Protein AF-R6LZG1-F1 (afdb_monomer)

Secondary structure (DSSP, 8-state):
---HHHHHHHHHHHHHHHHTT--SEEEEEE--TT---SEEEEEEGGGTEEEEEEEGGGGTTS-HHHHHHHHHHHHHHHHHTTHHHHGGGSSS---HHHHHHHHHHHHHHHHTT--GGG-S--HHHHHHHHHHHHHTGGG-HHHHHHHHHHHHHHHTSGGGGGGHHHHHHHHHHHHHHHHH--EEE-TTS-EEEHHHHHHHHHHHHHHH-TTHHHHSGGGGGTB-TTSPBPPHHHHHHT--TTTHHHHHHHHHHHHHH-S--HHHHHHHHH-HHHHHHHHHHHHHHHHHHHHHHHHGGGGGGT---HHHHHHHHHHHHHHHHHHHHHHHHTT----PPP--

Mean predicted aligned error: 5.67 Å

Sequence (340 aa):
MKDVYKDYCREVFDIETKRENISNASLNVVYNPMLKASGSLTPNVSEGKYKITINLFRFKDMSHEDKLFYIYNTICHEIEHIKPFESTKKQEFYNYNHIMTMMEYITYLSYLKLPPDKINLGIKAKLIIGKKLNSNYKVSLNEINSLLVGYKKAINVDAFKNKKETVEKIINALELLNETLEINYGKQQIALDNFGTYYIGTANYVKKYPRILNEYKVLNNFFNSDGEPKDIYTLYKNRNNENHVLYDRFITNLLIAMTNNDVIVKIMECDQQFREYIEGLIYKYIEKAIKFIKNKDNCKIIISEEEILNDNLRMIMKSIVKINKLTNESKTKIKTPMVF

Foldseek 3Di:
DPPVLVVLLVVLLVVLCVVVVNDQEDEAEEADPVDPDQWDWDDPPVVRHIYIYGHLNVCVPPDPLVSSLVSNLRSQLNVLLSCLQPVLLDQLRQDQLSVLVVLLVLLLCLVVVHAPVVVVDDPVSCVVSVVQCVQFVLLRLSNLVSSLRSLVVSCPPPSNVVCCVVSVLVNVLSVLSNQQRQWGADPVRATDGSLLSSVVSNLSSCLVHVCVCNRRVNCVLAAPSNSHGDDLVSLVVVDDPSNPVRSLSNSLSVLLNDPDCVVVLVVVVVDVVSVVSVLVSLQVLVVSLVVCVVCVVSNCVRVVDPVSSVSSNVVSVSSNVSSVVSCVSSVHDRPHDDDD

pLDDT: mean 88.9, std 12.46, range [36.66, 98.31]

Radius of gyration: 21.29 Å; Cα contacts (8 Å, |Δi|>4): 397; chains: 1; bounding box: 51×38×68 Å

Structure (mmCIF, N/CA/C/O backbone):
data_AF-R6LZG1-F1
#
_entry.id   AF-R6LZG1-F1
#
loop_
_atom_site.group_PDB
_atom_site.id
_atom_site.type_symbol
_atom_site.label_atom_id
_atom_site.label_alt_id
_atom_site.label_comp_id
_atom_site.label_asym_id
_atom_site.label_entity_id
_atom_site.label_seq_id
_atom_site.pdbx_PDB_ins_code
_atom_site.Cartn_x
_atom_site.Cartn_y
_atom_site.Cartn_z
_atom_site.occupancy
_atom_site.B_iso_or_equiv
_atom_site.auth_seq_id
_atom_site.auth_comp_id
_atom_site.auth_asym_id
_atom_site.auth_atom_id
_atom_site.pdbx_PDB_model_num
ATOM 1 N N . MET A 1 1 ? 19.288 -5.775 -37.318 1.00 42.31 1 MET A N 1
ATOM 2 C CA . MET A 1 1 ? 19.716 -5.733 -35.903 1.00 42.31 1 MET A CA 1
ATOM 3 C C . MET A 1 1 ? 18.506 -6.103 -35.058 1.00 42.31 1 MET A C 1
ATOM 5 O O . MET A 1 1 ? 17.496 -5.418 -35.181 1.00 42.31 1 MET A O 1
ATOM 9 N N . LYS A 1 2 ? 18.544 -7.214 -34.306 1.00 51.38 2 LYS A N 1
ATOM 10 C CA . LYS A 1 2 ? 17.520 -7.476 -33.281 1.00 51.38 2 LYS A CA 1
ATOM 11 C C . LYS A 1 2 ? 17.532 -6.295 -32.308 1.00 51.38 2 LYS A C 1
ATOM 13 O O . LYS A 1 2 ? 18.601 -5.793 -31.969 1.00 51.38 2 LYS A O 1
ATOM 18 N N . ASP A 1 3 ? 16.355 -5.803 -31.953 1.00 83.69 3 ASP A N 1
ATOM 19 C CA . ASP A 1 3 ? 16.200 -4.664 -31.053 1.00 83.69 3 ASP A CA 1
ATOM 20 C C . ASP A 1 3 ? 16.565 -5.130 -29.637 1.00 83.69 3 ASP A C 1
ATOM 22 O O . ASP A 1 3 ? 15.733 -5.701 -28.935 1.00 83.69 3 ASP A O 1
ATOM 26 N N . VAL A 1 4 ? 17.839 -4.959 -29.264 1.00 92.31 4 VAL A N 1
ATOM 27 C CA . VAL A 1 4 ? 18.446 -5.456 -28.013 1.00 92.31 4 VAL A CA 1
ATOM 28 C C . VAL A 1 4 ? 17.587 -5.117 -26.792 1.00 92.31 4 VAL A C 1
ATOM 30 O O . VAL A 1 4 ? 17.453 -5.929 -25.883 1.00 92.31 4 VAL A O 1
ATOM 33 N N . TYR A 1 5 ? 16.929 -3.955 -26.790 1.00 95.75 5 TYR A N 1
ATOM 34 C CA . TYR A 1 5 ? 16.067 -3.533 -25.689 1.00 95.75 5 TYR A CA 1
ATOM 35 C C . TYR A 1 5 ? 14.728 -4.272 -25.647 1.00 95.75 5 TYR A C 1
ATOM 37 O O . TYR A 1 5 ? 14.203 -4.501 -24.560 1.00 95.75 5 TYR A O 1
ATOM 45 N N . LYS A 1 6 ? 14.171 -4.681 -26.794 1.00 96.06 6 LYS A N 1
ATOM 46 C CA . LYS A 1 6 ? 12.976 -5.544 -26.822 1.00 96.06 6 LYS A CA 1
ATOM 47 C C . LYS A 1 6 ? 13.284 -6.936 -26.299 1.00 96.06 6 LYS A C 1
ATOM 49 O O . LYS A 1 6 ? 12.468 -7.483 -25.561 1.00 96.06 6 LYS A O 1
ATOM 54 N N . ASP A 1 7 ? 14.430 -7.491 -26.678 1.00 96.06 7 ASP A N 1
ATOM 55 C CA . ASP A 1 7 ? 14.858 -8.805 -26.195 1.00 96.06 7 ASP A CA 1
ATOM 56 C C . ASP A 1 7 ? 15.140 -8.752 -24.686 1.00 96.06 7 ASP A C 1
ATOM 58 O O . ASP A 1 7 ? 14.610 -9.577 -23.948 1.00 96.06 7 ASP A O 1
ATOM 62 N N . TYR A 1 8 ? 15.814 -7.698 -24.212 1.00 97.44 8 TYR A N 1
ATOM 63 C CA . TYR A 1 8 ? 16.008 -7.452 -22.781 1.00 97.44 8 TYR A CA 1
ATOM 64 C C . TYR A 1 8 ? 14.685 -7.314 -22.010 1.00 97.44 8 TYR A C 1
ATOM 66 O O . TYR A 1 8 ? 14.525 -7.905 -20.946 1.00 97.44 8 TYR A O 1
ATOM 74 N N . CYS A 1 9 ? 13.694 -6.587 -22.547 1.00 98.00 9 CYS A N 1
ATOM 75 C CA . CYS A 1 9 ? 12.379 -6.483 -21.902 1.00 98.00 9 CYS A CA 1
ATOM 76 C C . CYS A 1 9 ? 11.713 -7.854 -21.723 1.00 98.00 9 CYS A C 1
ATOM 78 O O . CYS A 1 9 ? 11.105 -8.100 -20.685 1.00 98.00 9 CYS A O 1
ATOM 80 N N . ARG A 1 10 ? 11.799 -8.729 -22.735 1.00 97.69 10 ARG A N 1
ATOM 81 C CA . ARG A 1 10 ? 11.225 -10.083 -22.678 1.00 97.69 10 ARG A CA 1
ATOM 82 C C . ARG A 1 10 ? 11.933 -10.934 -21.635 1.00 97.69 10 ARG A C 1
ATOM 84 O O . ARG A 1 10 ? 11.265 -11.528 -20.804 1.00 97.69 10 ARG A O 1
ATOM 91 N N . GLU A 1 11 ? 13.261 -10.916 -21.639 1.00 97.44 11 GLU A N 1
ATOM 92 C CA . GLU A 1 11 ? 14.071 -11.655 -20.672 1.00 97.44 11 GLU A CA 1
ATOM 93 C C . GLU A 1 11 ? 13.742 -11.252 -19.229 1.00 97.44 11 GLU A C 1
ATOM 95 O O . GLU A 1 11 ? 13.413 -12.105 -18.406 1.00 97.44 11 GLU A O 1
ATOM 100 N N . VAL A 1 12 ? 13.759 -9.948 -18.927 1.00 97.88 12 VAL A N 1
ATOM 101 C CA . VAL A 1 12 ? 13.437 -9.447 -17.583 1.00 97.88 12 VAL A CA 1
ATOM 102 C C . VAL A 1 12 ? 12.007 -9.812 -17.190 1.00 97.88 12 VAL A C 1
ATOM 104 O O . VAL A 1 12 ? 11.775 -10.262 -16.069 1.00 97.88 12 VAL A O 1
ATOM 107 N N . PHE A 1 13 ? 11.046 -9.643 -18.102 1.00 98.19 13 PHE A N 1
ATOM 108 C CA . PHE A 1 13 ? 9.652 -9.996 -17.851 1.00 98.19 13 PHE A CA 1
ATOM 109 C C . PHE A 1 13 ? 9.487 -11.486 -17.530 1.00 98.19 13 PHE A C 1
ATOM 111 O O . PHE A 1 13 ? 8.850 -11.816 -16.531 1.00 98.19 13 PHE A O 1
ATOM 118 N N . ASP A 1 14 ? 10.086 -12.379 -18.317 1.00 97.69 14 ASP A N 1
ATOM 119 C CA . ASP A 1 14 ? 9.985 -13.828 -18.118 1.00 97.69 14 ASP A CA 1
ATOM 120 C C . ASP A 1 14 ? 10.633 -14.261 -16.791 1.00 97.69 14 ASP A C 1
ATOM 122 O O . ASP A 1 14 ? 10.069 -15.068 -16.047 1.00 97.69 14 ASP A O 1
ATOM 126 N N . ILE A 1 15 ? 11.794 -13.690 -16.448 1.00 96.88 15 ILE A N 1
ATOM 127 C CA . ILE A 1 15 ? 12.485 -13.962 -15.179 1.00 96.88 15 ILE A CA 1
ATOM 128 C C . ILE A 1 15 ? 11.635 -13.509 -13.989 1.00 96.88 15 ILE A C 1
ATOM 130 O O . ILE A 1 15 ? 11.429 -14.275 -13.044 1.00 96.88 15 ILE A O 1
ATOM 134 N N . GLU A 1 16 ? 11.149 -12.268 -14.012 1.00 97.44 16 GLU A N 1
ATOM 135 C CA . GLU A 1 16 ? 10.458 -11.669 -12.869 1.00 97.44 16 GLU A CA 1
ATOM 136 C C . GLU A 1 16 ? 9.047 -12.226 -12.680 1.00 97.44 16 GLU A C 1
ATOM 138 O O . GLU A 1 16 ? 8.650 -12.495 -11.548 1.00 97.44 16 GLU A O 1
ATOM 143 N N . THR A 1 17 ? 8.301 -12.485 -13.757 1.00 95.75 17 THR A N 1
ATOM 144 C CA . THR A 1 17 ? 6.981 -13.129 -13.651 1.00 95.75 17 THR A CA 1
ATOM 145 C C . THR A 1 17 ? 7.087 -14.553 -13.116 1.00 95.75 17 THR A C 1
ATOM 147 O O . THR A 1 17 ? 6.307 -14.933 -12.241 1.00 95.75 17 THR A O 1
ATOM 150 N N . LYS A 1 18 ? 8.100 -15.320 -13.544 1.00 96.12 18 LYS A N 1
ATOM 151 C CA . LYS A 1 18 ? 8.386 -16.647 -12.984 1.00 96.12 18 LYS A CA 1
ATOM 152 C C . LYS A 1 18 ? 8.761 -16.569 -11.504 1.00 96.12 18 LYS A C 1
ATOM 154 O O . LYS A 1 18 ? 8.236 -17.341 -10.708 1.00 96.12 18 LYS A O 1
ATOM 159 N N . ARG A 1 19 ? 9.648 -15.642 -11.126 1.00 95.00 19 ARG A N 1
ATOM 160 C CA . ARG A 1 19 ? 10.076 -15.434 -9.731 1.00 95.00 19 ARG A CA 1
ATOM 161 C C . ARG A 1 19 ? 8.903 -15.084 -8.814 1.00 95.00 19 ARG A C 1
ATOM 163 O O . ARG A 1 19 ? 8.865 -15.534 -7.675 1.00 95.00 19 ARG A O 1
ATOM 170 N N . GLU A 1 20 ? 7.955 -14.303 -9.317 1.00 91.94 20 GLU A N 1
ATOM 171 C CA . GLU A 1 20 ? 6.779 -13.839 -8.574 1.00 91.94 20 GLU A CA 1
ATOM 172 C C . GLU A 1 20 ? 5.565 -14.776 -8.683 1.00 91.94 20 GLU A C 1
ATOM 174 O O . GLU A 1 20 ? 4.508 -14.474 -8.132 1.00 91.94 20 GLU A O 1
ATOM 179 N N . ASN A 1 21 ? 5.700 -15.919 -9.369 1.00 92.12 21 ASN A N 1
ATOM 180 C CA . ASN A 1 21 ? 4.612 -16.864 -9.645 1.00 92.12 21 ASN A CA 1
ATOM 181 C C . ASN A 1 21 ? 3.388 -16.218 -10.330 1.00 92.12 21 ASN A C 1
ATOM 183 O O . ASN A 1 21 ? 2.243 -16.545 -10.016 1.00 92.12 21 ASN A O 1
ATOM 187 N N . ILE A 1 22 ? 3.623 -15.315 -11.287 1.00 90.31 22 ILE A N 1
ATOM 188 C CA . ILE A 1 22 ? 2.579 -14.657 -12.084 1.00 90.31 22 ILE A CA 1
ATOM 189 C C . ILE A 1 22 ? 2.534 -15.290 -13.476 1.00 90.31 22 ILE A C 1
ATOM 191 O O . ILE A 1 22 ? 3.412 -15.058 -14.300 1.00 90.31 22 ILE A O 1
ATOM 195 N N . SER A 1 23 ? 1.499 -16.082 -13.759 1.00 89.81 23 SER A N 1
ATOM 196 C CA . SER A 1 23 ? 1.347 -16.808 -15.034 1.00 89.81 23 SER A CA 1
ATOM 197 C C . SER A 1 23 ? 0.339 -16.182 -16.003 1.00 89.81 23 SER A C 1
ATOM 199 O O . SER A 1 23 ? 0.281 -16.555 -17.172 1.00 89.81 23 SER A O 1
ATOM 201 N N . ASN A 1 24 ? -0.462 -15.226 -15.538 1.00 86.75 24 ASN A N 1
ATOM 202 C CA . ASN A 1 24 ? -1.551 -14.599 -16.286 1.00 86.75 24 ASN A CA 1
ATOM 203 C C . ASN A 1 24 ? -1.197 -13.201 -16.824 1.00 86.75 24 ASN A C 1
ATOM 205 O O . ASN A 1 24 ? -2.091 -12.429 -17.171 1.00 86.75 24 ASN A O 1
ATOM 209 N N . ALA A 1 25 ? 0.092 -12.869 -16.914 1.00 91.12 25 ALA A N 1
ATOM 210 C CA . ALA A 1 25 ? 0.579 -11.620 -17.487 1.00 91.12 25 ALA A CA 1
ATOM 211 C C . ALA A 1 25 ? 1.168 -11.835 -18.889 1.00 91.12 25 ALA A C 1
ATOM 213 O O . ALA A 1 25 ? 1.734 -12.879 -19.196 1.00 91.12 25 ALA A O 1
ATOM 214 N N . SER A 1 26 ? 1.073 -10.815 -19.737 1.00 95.06 26 SER A N 1
ATOM 215 C CA . SER A 1 26 ? 1.692 -10.769 -21.064 1.00 95.06 26 SER A CA 1
ATOM 216 C C . SER A 1 26 ? 2.415 -9.443 -21.272 1.00 95.06 26 SER A C 1
ATOM 218 O O . SER A 1 26 ? 1.978 -8.406 -20.765 1.00 95.06 26 SER A O 1
ATOM 220 N N . LEU A 1 27 ? 3.503 -9.473 -22.042 1.00 97.12 27 LEU A N 1
ATOM 221 C CA . LEU A 1 27 ? 4.312 -8.298 -22.349 1.00 97.12 27 LEU A CA 1
ATOM 222 C C . LEU A 1 27 ? 4.022 -7.764 -23.755 1.00 97.12 27 LEU A C 1
ATOM 224 O O . LEU A 1 27 ? 3.976 -8.504 -24.737 1.00 97.12 27 LEU A O 1
ATOM 228 N N . ASN A 1 28 ? 3.911 -6.445 -23.862 1.00 96.50 28 ASN A N 1
ATOM 229 C CA . ASN A 1 28 ? 3.842 -5.711 -25.115 1.00 96.50 28 ASN A CA 1
ATOM 230 C C . ASN A 1 28 ? 4.888 -4.594 -25.121 1.00 96.50 28 ASN A C 1
ATOM 232 O O . ASN A 1 28 ? 4.811 -3.661 -24.329 1.00 96.50 28 ASN A O 1
ATOM 236 N N . VAL A 1 29 ? 5.865 -4.661 -26.022 1.00 97.12 29 VAL A N 1
ATOM 237 C CA . VAL A 1 29 ? 6.929 -3.650 -26.098 1.00 97.12 29 VAL A CA 1
ATOM 238 C C . VAL A 1 29 ? 6.684 -2.744 -27.293 1.00 97.12 29 VAL A C 1
ATOM 240 O O . VAL A 1 29 ? 6.606 -3.208 -28.431 1.00 97.12 29 VAL A O 1
ATOM 243 N N . VAL A 1 30 ? 6.574 -1.444 -27.037 1.00 95.81 30 VAL A N 1
ATOM 244 C CA . VAL A 1 30 ? 6.255 -0.432 -28.047 1.00 95.81 30 VAL A CA 1
ATOM 245 C C . VAL A 1 30 ? 7.308 0.668 -28.071 1.00 95.81 30 VAL A C 1
ATOM 247 O O . VAL A 1 30 ? 8.065 0.859 -27.123 1.00 95.81 30 VAL A O 1
ATOM 250 N N . TYR A 1 31 ? 7.336 1.421 -29.165 1.00 94.81 31 TYR A N 1
ATOM 251 C CA . TYR A 1 31 ? 8.106 2.652 -29.287 1.00 94.81 31 TYR A CA 1
ATOM 252 C C . TYR A 1 31 ? 7.146 3.736 -29.775 1.00 94.81 31 TYR A C 1
ATOM 254 O O . TYR A 1 31 ? 6.886 3.841 -30.972 1.00 94.81 31 TYR A O 1
ATOM 262 N N . ASN A 1 32 ? 6.525 4.468 -28.844 1.00 92.94 32 ASN A N 1
ATOM 263 C CA . ASN A 1 32 ? 5.472 5.429 -29.169 1.00 92.94 32 ASN A CA 1
ATOM 264 C C . ASN A 1 32 ? 5.711 6.786 -28.476 1.00 92.94 32 ASN A C 1
ATOM 266 O O . ASN A 1 32 ? 5.573 6.867 -27.252 1.00 92.94 32 ASN A O 1
ATOM 270 N N . PRO A 1 33 ? 6.006 7.864 -29.232 1.00 91.44 33 PRO A N 1
ATOM 271 C CA . PRO A 1 33 ? 6.215 9.199 -28.670 1.00 91.44 33 PRO A CA 1
ATOM 272 C C . PRO A 1 33 ? 4.974 9.798 -27.999 1.00 91.44 33 PRO A C 1
ATOM 274 O O . PRO A 1 33 ? 5.109 10.642 -27.117 1.00 91.44 33 PRO A O 1
ATOM 277 N N . MET A 1 34 ? 3.773 9.362 -28.390 1.00 90.81 34 MET A N 1
ATOM 278 C CA . MET A 1 34 ? 2.510 9.893 -27.867 1.00 90.81 34 MET A CA 1
ATOM 279 C C . MET A 1 34 ? 2.145 9.315 -26.493 1.00 90.81 34 MET A C 1
ATOM 281 O O . MET A 1 34 ? 1.343 9.903 -25.766 1.00 90.81 34 MET A O 1
ATOM 285 N N . LEU A 1 35 ? 2.722 8.170 -26.111 1.00 85.94 35 LEU A N 1
ATOM 286 C CA . LEU A 1 35 ? 2.495 7.573 -24.797 1.00 85.94 35 LEU A CA 1
ATOM 287 C C . LEU A 1 35 ? 3.392 8.248 -23.754 1.00 85.94 35 LEU A C 1
ATOM 289 O O . LEU A 1 35 ? 4.618 8.169 -23.821 1.00 85.94 35 LEU A O 1
ATOM 293 N N . LYS A 1 36 ? 2.768 8.901 -22.767 1.00 86.25 36 LYS A N 1
ATOM 294 C CA . LYS A 1 36 ? 3.478 9.641 -21.710 1.00 86.25 36 LYS A CA 1
ATOM 295 C C . LYS A 1 36 ? 4.145 8.736 -20.668 1.00 86.25 36 LYS A C 1
ATOM 297 O O . LYS A 1 36 ? 5.162 9.133 -20.109 1.00 86.25 36 LYS A O 1
ATOM 302 N N . ALA A 1 37 ? 3.584 7.556 -20.413 1.00 88.50 37 ALA A N 1
ATOM 303 C CA . ALA A 1 37 ? 4.083 6.625 -19.405 1.00 88.50 37 ALA A CA 1
ATOM 304 C C . ALA A 1 37 ? 5.175 5.695 -19.963 1.00 88.50 37 ALA A C 1
ATOM 306 O O . ALA A 1 37 ? 5.178 5.370 -21.156 1.00 88.50 37 ALA A O 1
ATOM 307 N N . SER A 1 38 ? 6.103 5.290 -19.093 1.00 93.69 38 SER A N 1
ATOM 308 C CA . SER A 1 38 ? 7.178 4.328 -19.393 1.00 93.69 38 SER A CA 1
ATOM 309 C C . SER A 1 38 ? 6.688 2.885 -19.362 1.00 93.69 38 SER A C 1
ATOM 311 O O . SER A 1 38 ? 7.086 2.084 -20.208 1.00 93.69 38 SER A O 1
ATOM 313 N N . GLY A 1 39 ? 5.790 2.590 -18.427 1.00 93.38 39 GLY A N 1
ATOM 314 C CA . GLY A 1 39 ? 5.066 1.337 -18.289 1.00 93.38 39 GLY A CA 1
ATOM 315 C C . GLY A 1 39 ? 3.565 1.604 -18.185 1.00 93.38 39 GLY A C 1
ATOM 316 O O . GLY A 1 39 ? 3.136 2.745 -17.996 1.00 93.38 39 GLY A O 1
ATOM 317 N N . SER A 1 40 ? 2.759 0.571 -18.409 1.00 90.56 40 SER A N 1
ATOM 318 C CA . SER A 1 40 ? 1.346 0.581 -18.033 1.00 90.56 40 SER A CA 1
ATOM 319 C C . SER A 1 40 ? 0.798 -0.836 -17.939 1.00 90.56 40 SER A C 1
ATOM 321 O O . SER A 1 40 ? 1.105 -1.688 -18.781 1.00 90.56 40 SER A O 1
ATOM 323 N N . LEU A 1 41 ? -0.094 -1.048 -16.977 1.00 86.38 41 LEU A N 1
ATOM 324 C CA . LEU A 1 41 ? -0.848 -2.277 -16.800 1.00 86.38 41 LEU A CA 1
ATOM 325 C C . LEU A 1 41 ? -2.276 -2.116 -17.331 1.00 86.38 41 LEU A C 1
ATOM 327 O O . LEU A 1 41 ? -3.033 -1.248 -16.899 1.00 86.38 41 LEU A O 1
ATOM 331 N N . THR A 1 42 ? -2.680 -2.989 -18.252 1.00 82.62 42 THR A N 1
ATOM 332 C CA . THR A 1 42 ? -4.075 -3.094 -18.694 1.00 82.62 42 THR A CA 1
ATOM 333 C C . THR A 1 42 ? -4.653 -4.449 -18.288 1.00 82.62 42 THR A C 1
ATOM 335 O O . THR A 1 42 ? -4.212 -5.471 -18.820 1.00 82.62 42 THR A O 1
ATOM 338 N N . PRO A 1 43 ? -5.652 -4.498 -17.388 1.00 72.94 43 PRO A N 1
ATOM 339 C CA . PRO A 1 43 ? -6.338 -5.742 -17.065 1.00 72.94 43 PRO A CA 1
ATOM 340 C C . PRO A 1 43 ? -7.347 -6.115 -18.165 1.00 72.94 43 PRO A C 1
ATOM 342 O O . PRO A 1 43 ? -8.245 -5.337 -18.505 1.00 72.94 43 PRO A O 1
ATOM 345 N N . ASN A 1 44 ? -7.236 -7.334 -18.690 1.00 69.19 44 ASN A N 1
ATOM 346 C CA . ASN A 1 44 ? -8.298 -8.031 -19.412 1.00 69.19 44 ASN A CA 1
ATOM 347 C C . ASN A 1 44 ? -9.134 -8.820 -18.396 1.00 69.19 44 ASN A C 1
ATOM 349 O O . ASN A 1 44 ? -8.912 -10.002 -18.135 1.00 69.19 44 ASN A O 1
ATOM 353 N N . VAL A 1 45 ? -10.085 -8.106 -17.799 1.00 59.12 45 VAL A N 1
ATOM 354 C CA . VAL A 1 45 ? -10.902 -8.584 -16.680 1.00 59.12 45 VAL A CA 1
ATOM 355 C C . VAL A 1 45 ? -11.722 -9.828 -17.034 1.00 59.12 45 VAL A C 1
ATOM 357 O O . VAL A 1 45 ? -11.849 -10.715 -16.199 1.00 59.12 45 VAL A O 1
ATOM 360 N N . SER A 1 46 ? -12.222 -9.940 -18.270 1.00 55.59 46 SER A N 1
ATOM 361 C CA . SER A 1 46 ? -13.015 -11.097 -18.711 1.00 55.59 46 SER A CA 1
ATOM 362 C C . SER A 1 46 ? -12.223 -12.400 -18.773 1.00 55.59 46 SER A C 1
ATOM 364 O O . SER A 1 46 ? -12.815 -13.469 -18.695 1.00 55.59 46 SER A O 1
ATOM 366 N N . GLU A 1 47 ? -10.900 -12.319 -18.911 1.00 64.19 47 GLU A N 1
ATOM 367 C CA . GLU A 1 47 ? -10.021 -13.489 -18.992 1.00 64.19 47 GLU A CA 1
ATOM 368 C C . GLU A 1 47 ? -9.133 -13.652 -17.753 1.00 64.19 47 GLU A C 1
ATOM 370 O O . GLU A 1 47 ? -8.330 -14.581 -17.707 1.00 64.19 47 GLU A O 1
ATOM 375 N N . GLY A 1 48 ? -9.223 -12.740 -16.775 1.00 68.56 48 GLY A N 1
ATOM 376 C CA . GLY A 1 48 ? -8.303 -12.704 -15.636 1.00 68.56 48 GLY A CA 1
ATOM 377 C C . GLY A 1 48 ? -6.838 -12.558 -16.062 1.00 68.56 48 GLY A C 1
ATOM 378 O O . GLY A 1 48 ? -5.952 -13.097 -15.405 1.00 68.56 48 GLY A O 1
ATOM 379 N N . LYS A 1 49 ? -6.585 -11.886 -17.194 1.00 83.06 49 LYS A N 1
ATOM 380 C CA . LYS A 1 49 ? -5.247 -11.704 -17.772 1.00 83.06 49 LYS A CA 1
ATOM 381 C C . LYS A 1 49 ? -4.808 -10.256 -17.699 1.00 83.06 49 LYS A C 1
ATOM 383 O O . LYS A 1 49 ? -5.618 -9.337 -17.782 1.00 83.06 49 LYS A O 1
ATOM 388 N N . TYR A 1 50 ? -3.505 -10.048 -17.645 1.00 86.19 50 TYR A N 1
ATOM 389 C CA . TYR A 1 50 ? -2.882 -8.740 -17.551 1.00 86.19 50 TYR A CA 1
ATOM 390 C C . TYR A 1 50 ? -1.982 -8.496 -18.759 1.00 86.19 50 TYR A C 1
ATOM 392 O O . TYR A 1 50 ? -1.263 -9.386 -19.213 1.00 86.19 50 TYR A O 1
ATOM 400 N N . LYS A 1 51 ? -2.016 -7.279 -19.300 1.00 91.25 51 LYS A N 1
ATOM 401 C CA . LYS A 1 51 ? -1.110 -6.845 -20.364 1.00 91.25 51 LYS A CA 1
ATOM 402 C C . LYS A 1 51 ? -0.253 -5.699 -19.853 1.00 91.25 51 LYS A C 1
ATOM 404 O O . LYS A 1 51 ? -0.764 -4.598 -19.651 1.00 91.25 51 LYS A O 1
ATOM 409 N N . ILE A 1 52 ? 1.038 -5.958 -19.682 1.00 93.75 52 ILE A N 1
ATOM 410 C CA . ILE A 1 52 ? 2.045 -4.946 -19.372 1.00 93.75 52 ILE A CA 1
ATOM 411 C C . ILE A 1 52 ? 2.552 -4.373 -20.690 1.00 93.75 52 ILE A C 1
ATOM 413 O O . ILE A 1 52 ? 2.973 -5.115 -21.578 1.00 93.75 52 ILE A O 1
ATOM 417 N N . THR A 1 53 ? 2.503 -3.051 -20.835 1.00 95.81 53 THR A N 1
ATOM 418 C CA . THR A 1 53 ? 3.078 -2.354 -21.987 1.00 95.81 53 THR A CA 1
ATOM 419 C C . THR A 1 53 ? 4.276 -1.518 -21.568 1.00 95.81 53 THR A C 1
ATOM 421 O O . THR A 1 53 ? 4.122 -0.625 -20.744 1.00 95.81 53 THR A O 1
ATOM 424 N N . ILE A 1 54 ? 5.438 -1.760 -22.179 1.00 97.75 54 ILE A N 1
ATOM 425 C CA . ILE A 1 54 ? 6.667 -0.981 -21.965 1.00 97.75 54 ILE A CA 1
ATOM 426 C C . ILE A 1 54 ? 6.918 -0.088 -23.179 1.00 97.75 54 ILE A C 1
ATOM 428 O O . ILE A 1 54 ? 6.978 -0.574 -24.312 1.00 97.75 54 ILE A O 1
ATOM 432 N N . ASN A 1 55 ? 7.071 1.216 -22.949 1.00 96.94 55 ASN A N 1
ATOM 433 C CA . ASN A 1 55 ? 7.329 2.199 -23.996 1.00 96.94 55 ASN A CA 1
ATOM 434 C C . ASN A 1 55 ? 8.813 2.583 -24.058 1.00 96.94 55 ASN A C 1
ATOM 436 O O . ASN A 1 55 ? 9.275 3.474 -23.343 1.00 96.94 55 ASN A O 1
ATOM 440 N N . LEU A 1 56 ? 9.545 1.977 -24.992 1.00 96.56 56 LEU A N 1
ATOM 441 C CA . LEU A 1 56 ? 10.978 2.206 -25.187 1.00 96.56 56 LEU A CA 1
ATOM 442 C C . LEU A 1 56 ? 11.326 3.654 -25.570 1.00 96.56 56 LEU A C 1
ATOM 444 O O . LEU A 1 56 ? 12.448 4.098 -25.322 1.00 96.56 56 LEU A O 1
ATOM 448 N N . PHE A 1 57 ? 10.375 4.421 -26.119 1.00 95.38 57 PHE A N 1
ATOM 449 C CA . PHE A 1 57 ? 10.596 5.835 -26.441 1.00 95.38 57 PHE A CA 1
ATOM 450 C C . PHE A 1 57 ? 10.938 6.664 -25.194 1.00 95.38 57 PHE A C 1
ATOM 452 O O . PHE A 1 57 ? 11.706 7.619 -25.291 1.00 95.38 57 PHE A O 1
ATOM 459 N N . ARG A 1 58 ? 10.422 6.290 -24.014 1.00 95.75 58 ARG A N 1
ATOM 460 C CA . ARG A 1 58 ? 10.652 7.025 -22.756 1.00 95.75 58 ARG A CA 1
ATOM 461 C C . ARG A 1 58 ? 12.092 6.977 -22.262 1.00 95.75 58 ARG A C 1
ATOM 463 O O . ARG A 1 58 ? 12.471 7.809 -21.447 1.00 95.75 58 ARG A O 1
ATOM 470 N N . PHE A 1 59 ? 12.888 6.051 -22.783 1.00 95.69 59 PHE A N 1
ATOM 471 C CA . PHE A 1 59 ? 14.286 5.883 -22.403 1.00 95.69 59 PHE A CA 1
ATOM 472 C C . PHE A 1 59 ? 15.246 6.319 -23.513 1.00 95.69 59 PHE A C 1
ATOM 474 O O . PHE A 1 59 ? 16.451 6.162 -23.361 1.00 95.69 59 PHE A O 1
ATOM 481 N N . LYS A 1 60 ? 14.749 6.817 -24.656 1.00 94.00 60 LYS A N 1
ATOM 482 C CA . LYS A 1 60 ? 15.543 6.964 -25.889 1.00 94.00 60 LYS A CA 1
ATOM 483 C C . LYS A 1 60 ? 16.844 7.761 -25.694 1.00 94.00 60 LYS A C 1
ATOM 485 O O . LYS A 1 60 ? 17.868 7.301 -26.192 1.00 94.00 60 LYS A O 1
ATOM 490 N N . ASP A 1 61 ? 16.798 8.833 -24.899 1.00 94.31 61 ASP A N 1
ATOM 491 C CA . ASP A 1 61 ? 17.898 9.783 -24.675 1.00 94.31 61 ASP A CA 1
ATOM 492 C C . ASP A 1 61 ? 18.821 9.388 -23.500 1.00 94.31 61 ASP A C 1
ATOM 494 O O . ASP A 1 61 ? 19.748 10.117 -23.163 1.00 94.31 61 ASP A O 1
ATOM 498 N N . MET A 1 62 ? 18.575 8.241 -22.854 1.00 95.25 62 MET A N 1
ATOM 499 C CA . MET A 1 62 ? 19.395 7.740 -21.745 1.00 95.25 62 MET A CA 1
ATOM 500 C C . MET A 1 62 ? 20.632 6.985 -22.240 1.00 95.25 62 MET A C 1
ATOM 502 O O . MET A 1 62 ? 20.615 6.375 -23.318 1.00 95.25 62 MET A O 1
ATOM 506 N N . SER A 1 63 ? 21.671 6.948 -21.398 1.00 95.00 63 SER A N 1
ATOM 507 C CA . SER A 1 63 ? 22.820 6.060 -21.592 1.00 95.00 63 SER A CA 1
ATOM 508 C C . SER A 1 63 ? 22.365 4.597 -21.703 1.00 95.00 63 SER A C 1
ATOM 510 O O . SER A 1 63 ? 21.275 4.231 -21.253 1.00 95.00 63 SER A O 1
ATOM 512 N N . HIS A 1 64 ? 23.186 3.740 -22.318 1.00 94.06 64 HIS A N 1
ATOM 513 C CA . HIS A 1 64 ? 22.853 2.318 -22.449 1.00 94.06 64 HIS A CA 1
ATOM 514 C C . HIS A 1 64 ? 22.563 1.682 -21.082 1.00 94.06 64 HIS A C 1
ATOM 516 O O . HIS A 1 64 ? 21.549 1.011 -20.920 1.00 94.06 64 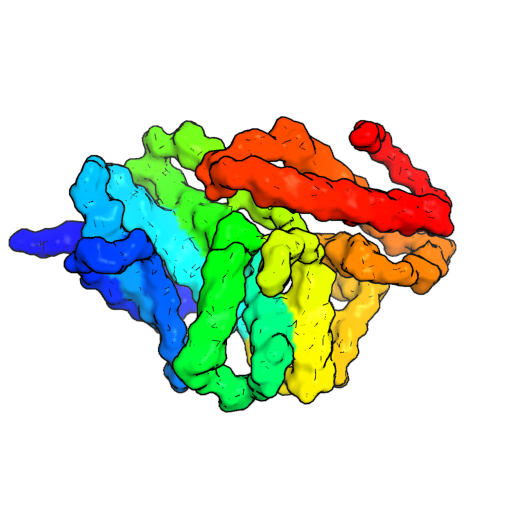HIS A O 1
ATOM 522 N N . GLU A 1 65 ? 23.413 1.956 -20.097 1.00 94.25 65 GLU A N 1
ATOM 523 C CA . GLU A 1 65 ? 23.298 1.415 -18.747 1.00 94.25 65 GLU A CA 1
ATOM 524 C C . GLU A 1 65 ? 22.052 1.934 -18.009 1.00 94.25 65 GLU A C 1
ATOM 526 O O . GLU A 1 65 ? 21.303 1.145 -17.434 1.00 94.25 65 GLU A O 1
ATOM 531 N N . ASP A 1 66 ? 21.771 3.242 -18.078 1.00 95.19 66 ASP A N 1
ATOM 532 C CA . ASP A 1 66 ? 20.567 3.820 -17.463 1.00 95.19 66 ASP A CA 1
ATOM 533 C C . ASP A 1 66 ? 19.294 3.271 -18.101 1.00 95.19 66 ASP A C 1
ATOM 535 O O . ASP A 1 66 ? 18.331 2.948 -17.408 1.00 95.19 66 ASP A O 1
ATOM 539 N N . LYS A 1 67 ? 19.294 3.112 -19.427 1.00 96.25 67 LYS A N 1
ATOM 540 C CA . LYS A 1 67 ? 18.169 2.536 -20.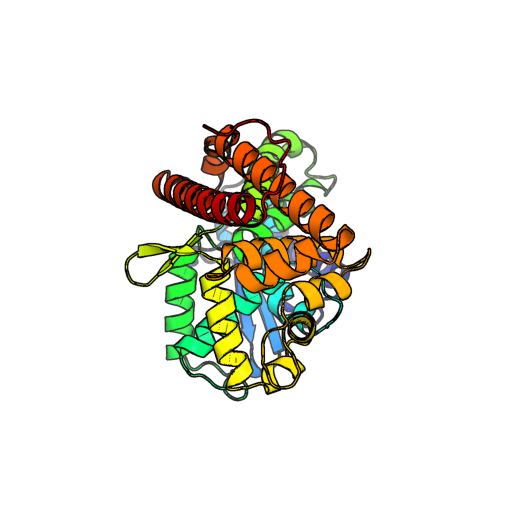162 1.00 96.25 67 LYS A CA 1
ATOM 541 C C . LYS A 1 67 ? 17.863 1.121 -19.677 1.00 96.25 67 LYS A C 1
ATOM 543 O O . LYS A 1 67 ? 16.701 0.830 -19.410 1.00 96.25 67 LYS A O 1
ATOM 548 N N . LEU A 1 68 ? 18.875 0.263 -19.518 1.00 97.19 68 LEU A N 1
ATOM 549 C CA . LEU A 1 68 ? 18.679 -1.087 -18.980 1.00 97.19 68 LEU A CA 1
ATOM 550 C C . LEU A 1 68 ? 18.148 -1.050 -17.539 1.00 97.19 68 LEU A C 1
ATOM 552 O O . LEU A 1 68 ? 17.148 -1.703 -17.244 1.00 97.19 68 LEU A O 1
ATOM 556 N N . PHE A 1 69 ? 18.747 -0.229 -16.671 1.00 97.75 69 PHE A N 1
ATOM 557 C CA . PHE A 1 69 ? 18.314 -0.083 -15.279 1.00 97.75 69 PHE A CA 1
ATOM 558 C C . PHE A 1 69 ? 16.843 0.344 -15.164 1.00 97.75 69 PHE A C 1
ATOM 560 O O . PHE A 1 69 ? 16.053 -0.291 -14.461 1.00 97.75 69 PHE A O 1
ATOM 567 N N . TYR A 1 70 ? 16.445 1.400 -15.879 1.00 97.31 70 TYR A N 1
ATOM 568 C CA . TYR A 1 70 ? 15.083 1.922 -15.798 1.00 97.31 70 TYR A CA 1
ATOM 569 C C . TYR A 1 70 ? 14.057 1.037 -16.512 1.00 97.31 70 TYR A C 1
ATOM 571 O O . TYR A 1 70 ? 12.912 0.984 -16.061 1.00 97.31 70 TYR A O 1
ATOM 579 N N . ILE A 1 71 ? 14.440 0.298 -17.560 1.00 97.94 71 ILE A N 1
ATOM 580 C CA . ILE A 1 71 ? 13.587 -0.751 -18.141 1.00 97.94 71 ILE A CA 1
ATOM 581 C C . ILE A 1 71 ? 13.324 -1.847 -17.102 1.00 97.94 71 ILE A C 1
ATOM 583 O O . ILE A 1 71 ? 12.164 -2.198 -16.885 1.00 97.94 71 ILE A O 1
ATOM 587 N N . TYR A 1 72 ? 14.368 -2.340 -16.424 1.00 98.31 72 TYR A N 1
ATOM 588 C CA . TYR A 1 72 ? 14.229 -3.372 -15.393 1.00 98.31 72 TYR A CA 1
ATOM 589 C C . TYR A 1 72 ? 13.308 -2.911 -14.261 1.00 98.31 72 TYR A C 1
ATOM 591 O O . TYR A 1 72 ? 12.348 -3.601 -13.910 1.00 98.31 72 TYR A O 1
ATOM 599 N N . ASN A 1 73 ? 13.574 -1.713 -13.728 1.00 98.00 73 ASN A N 1
ATOM 600 C CA . ASN A 1 73 ? 12.760 -1.079 -12.695 1.00 98.00 73 ASN A CA 1
ATOM 601 C C . ASN A 1 73 ? 11.288 -0.974 -13.131 1.00 98.00 73 ASN A C 1
ATOM 603 O O . ASN A 1 73 ? 10.399 -1.421 -12.412 1.00 98.00 73 ASN A O 1
ATOM 607 N N . THR A 1 74 ? 11.035 -0.463 -14.343 1.00 98.06 74 THR A N 1
ATOM 608 C CA . THR A 1 74 ? 9.672 -0.289 -14.874 1.00 98.06 74 THR A CA 1
ATOM 609 C C . THR A 1 74 ? 8.940 -1.626 -14.993 1.00 98.06 74 THR A C 1
ATOM 611 O O . THR A 1 74 ? 7.793 -1.726 -14.579 1.00 98.06 74 THR A O 1
ATOM 614 N N . ILE A 1 75 ? 9.584 -2.680 -15.504 1.00 98.31 75 ILE A N 1
ATOM 615 C CA . ILE A 1 75 ? 8.949 -4.005 -15.609 1.00 98.31 75 ILE A CA 1
ATOM 616 C C . ILE A 1 75 ? 8.586 -4.543 -14.222 1.00 98.31 75 ILE A C 1
ATOM 618 O O . ILE A 1 75 ? 7.465 -5.005 -14.020 1.00 98.31 75 ILE A O 1
ATOM 622 N N . CYS A 1 76 ? 9.499 -4.442 -13.254 1.00 98.25 76 CYS A N 1
ATOM 623 C CA . CYS A 1 76 ? 9.240 -4.866 -11.879 1.00 98.25 76 CYS A CA 1
ATOM 624 C C . CYS A 1 76 ? 8.092 -4.082 -11.229 1.00 98.25 76 CYS A C 1
ATOM 626 O O . CYS A 1 76 ? 7.266 -4.677 -10.541 1.00 98.25 76 CYS A O 1
ATOM 628 N N . HIS A 1 77 ? 8.033 -2.771 -11.464 1.00 96.69 77 HIS A N 1
ATOM 629 C CA . HIS A 1 77 ? 6.965 -1.892 -10.993 1.00 96.69 77 HIS A CA 1
ATOM 630 C C . HIS A 1 77 ? 5.594 -2.318 -11.546 1.00 96.69 77 HIS A C 1
ATOM 632 O O . HIS A 1 77 ? 4.660 -2.533 -10.778 1.00 96.69 77 HIS A O 1
ATOM 638 N N . GLU A 1 78 ? 5.478 -2.535 -12.860 1.00 95.00 78 GLU A N 1
ATOM 639 C CA . GLU A 1 78 ? 4.209 -2.953 -13.480 1.00 95.00 78 GLU A CA 1
ATOM 640 C C . GLU A 1 78 ? 3.775 -4.370 -13.062 1.00 95.00 78 GLU A C 1
ATOM 642 O O . GLU A 1 78 ? 2.581 -4.660 -12.980 1.00 95.00 78 GLU A O 1
ATOM 647 N N . ILE A 1 79 ? 4.733 -5.262 -12.782 1.00 94.94 79 ILE A N 1
ATOM 648 C CA . ILE A 1 79 ? 4.472 -6.590 -12.206 1.00 94.94 79 ILE A CA 1
ATOM 649 C C . ILE A 1 79 ? 3.901 -6.458 -10.786 1.00 94.94 79 ILE A C 1
ATOM 651 O O . ILE A 1 79 ? 2.960 -7.173 -10.437 1.00 94.94 79 ILE A O 1
ATOM 655 N N . GLU A 1 80 ? 4.426 -5.537 -9.971 1.00 94.69 80 GLU A N 1
ATOM 656 C CA . GLU A 1 80 ? 3.960 -5.327 -8.595 1.00 94.69 80 GLU A CA 1
ATOM 657 C C . GLU A 1 80 ? 2.483 -4.905 -8.551 1.00 94.69 80 GLU A C 1
ATOM 659 O O . GLU A 1 80 ? 1.727 -5.406 -7.719 1.00 94.69 80 GLU A O 1
ATOM 664 N N . HIS A 1 81 ? 2.026 -4.100 -9.515 1.00 89.31 81 HIS A N 1
ATOM 665 C CA . HIS A 1 81 ? 0.621 -3.698 -9.645 1.00 89.31 81 HIS A CA 1
ATOM 666 C C . HIS A 1 81 ? -0.378 -4.849 -9.838 1.00 89.31 81 HIS A C 1
ATOM 668 O O . HIS A 1 81 ? -1.577 -4.661 -9.618 1.00 89.31 81 HIS A O 1
ATOM 674 N N . ILE A 1 82 ? 0.074 -6.041 -10.237 1.00 89.12 82 ILE A N 1
ATOM 675 C CA . ILE A 1 82 ? -0.790 -7.221 -10.390 1.00 89.12 82 ILE A CA 1
ATOM 676 C C . ILE A 1 82 ? -1.095 -7.855 -9.023 1.00 89.12 82 ILE A C 1
ATOM 678 O O . ILE A 1 82 ? -2.204 -8.345 -8.786 1.00 89.12 82 ILE A O 1
ATOM 682 N N . LYS A 1 83 ? -0.136 -7.822 -8.089 1.00 89.38 83 LYS A N 1
ATOM 683 C CA . LYS A 1 83 ? -0.208 -8.547 -6.810 1.00 89.38 83 LYS A CA 1
ATOM 684 C C . LYS A 1 83 ? -1.401 -8.166 -5.924 1.00 89.38 83 LYS A C 1
ATOM 686 O O . LYS A 1 83 ? -1.984 -9.087 -5.348 1.00 89.38 83 LYS A O 1
ATOM 691 N N . PRO A 1 84 ? -1.834 -6.892 -5.817 1.00 87.25 84 PRO A N 1
ATOM 692 C CA . PRO A 1 84 ? -3.054 -6.537 -5.092 1.00 87.25 84 PRO A CA 1
ATOM 693 C C . PRO A 1 84 ? -4.310 -7.276 -5.548 1.00 87.25 84 PRO A C 1
ATOM 695 O O . PRO A 1 84 ? -5.230 -7.419 -4.751 1.00 87.25 84 PRO A O 1
ATOM 698 N N . PHE A 1 85 ? -4.369 -7.739 -6.799 1.00 85.38 85 PHE A N 1
ATOM 699 C CA . PHE A 1 85 ? -5.555 -8.377 -7.374 1.00 85.38 85 PHE A CA 1
ATOM 700 C C . PHE A 1 85 ? -5.443 -9.900 -7.455 1.00 85.38 85 PHE A C 1
ATOM 702 O O . PHE A 1 85 ? -6.459 -10.583 -7.397 1.00 85.38 85 PHE A O 1
ATOM 709 N N . GLU A 1 86 ? -4.229 -10.441 -7.556 1.00 85.94 86 GLU A N 1
ATOM 710 C CA . GLU A 1 86 ? -4.019 -11.891 -7.639 1.00 85.94 86 GLU A CA 1
ATOM 711 C C . GLU A 1 86 ? -3.625 -12.511 -6.297 1.00 85.94 86 GLU A C 1
ATOM 713 O O . GLU A 1 86 ? -4.185 -13.528 -5.887 1.00 85.94 86 GLU A O 1
ATOM 718 N N . SER A 1 87 ? -2.711 -11.888 -5.555 1.00 89.00 87 SER A N 1
ATOM 719 C CA . SER A 1 87 ? -2.211 -12.460 -4.301 1.00 89.00 87 SER A CA 1
ATOM 720 C C . SER A 1 87 ? -3.237 -12.373 -3.169 1.00 89.00 87 SER A C 1
ATOM 722 O O . SER A 1 87 ? -3.297 -13.261 -2.322 1.00 89.00 87 SER A O 1
ATOM 724 N N . THR A 1 88 ? -4.098 -11.352 -3.179 1.00 89.88 88 THR A N 1
ATOM 725 C CA . THR A 1 88 ? -5.177 -11.148 -2.188 1.00 89.88 88 THR A CA 1
ATOM 726 C C . THR A 1 88 ? -6.337 -12.143 -2.326 1.00 89.88 88 THR A C 1
ATOM 728 O O . THR A 1 88 ? -7.179 -12.238 -1.426 1.00 89.88 88 THR A O 1
ATOM 731 N N . LYS A 1 89 ? -6.368 -12.938 -3.406 1.00 89.94 89 LYS A N 1
ATOM 732 C CA . LYS A 1 89 ? -7.278 -14.088 -3.551 1.00 89.94 89 LYS A CA 1
ATOM 733 C C . LYS A 1 89 ? -6.945 -15.224 -2.582 1.00 89.94 89 LYS A C 1
ATOM 735 O O . LYS A 1 89 ? -7.780 -16.094 -2.334 1.00 89.94 89 LYS A O 1
ATOM 740 N N . LYS A 1 90 ? -5.735 -15.231 -2.013 1.00 93.50 90 LYS A N 1
ATOM 741 C CA . LYS A 1 90 ? -5.316 -16.149 -0.946 1.00 93.50 90 LYS A CA 1
ATOM 742 C C . LYS A 1 90 ? -5.530 -15.492 0.416 1.00 93.50 90 LYS A C 1
ATOM 744 O O . LYS A 1 90 ? -5.270 -14.306 0.583 1.00 93.50 90 LYS A O 1
ATOM 749 N N . GLN A 1 91 ? -5.987 -16.268 1.397 1.00 94.94 91 GLN A N 1
ATOM 750 C CA . GLN A 1 91 ? -6.188 -15.763 2.759 1.00 94.94 91 GLN A CA 1
ATOM 751 C C . GLN A 1 91 ? -4.857 -15.489 3.479 1.00 94.94 91 GLN A C 1
ATOM 753 O O . GLN A 1 91 ? -4.738 -14.500 4.200 1.00 94.94 91 GLN A O 1
ATOM 758 N N . GLU A 1 92 ? -3.850 -16.325 3.226 1.00 95.31 92 GLU A N 1
ATOM 759 C CA . GLU A 1 92 ? -2.503 -16.282 3.816 1.00 95.31 92 GLU A CA 1
ATOM 760 C C . GLU A 1 92 ? -1.578 -15.296 3.079 1.00 95.31 92 GLU A C 1
ATOM 762 O O . GLU A 1 92 ? -0.437 -15.601 2.738 1.00 95.31 92 GLU A O 1
ATOM 767 N N . PHE A 1 93 ? -2.087 -14.106 2.760 1.00 94.56 93 PHE A N 1
ATOM 768 C CA . PHE A 1 93 ? -1.310 -13.058 2.107 1.00 94.56 93 PHE A CA 1
ATOM 769 C C . PHE A 1 93 ? -1.178 -11.841 3.017 1.00 94.56 93 PHE A C 1
ATOM 771 O O . PHE A 1 93 ? -2.113 -11.057 3.170 1.00 94.56 93 PHE A O 1
ATOM 778 N N . TYR A 1 94 ? 0.001 -11.672 3.618 1.00 94.69 94 TYR A N 1
ATOM 779 C CA . TYR A 1 94 ? 0.206 -10.731 4.720 1.00 94.69 94 TYR A CA 1
ATOM 780 C C . TYR A 1 94 ? 0.938 -9.439 4.321 1.00 94.69 94 TYR A C 1
ATOM 782 O O . TYR A 1 94 ? 1.856 -8.996 5.008 1.00 94.69 94 TYR A O 1
ATOM 790 N N . ASN A 1 95 ? 0.540 -8.808 3.210 1.00 93.31 95 ASN A N 1
ATOM 791 C CA . ASN A 1 95 ? 1.097 -7.520 2.778 1.00 93.31 95 ASN A CA 1
ATOM 792 C C . ASN A 1 95 ? 0.080 -6.383 2.955 1.00 93.31 95 ASN A C 1
ATOM 794 O O . ASN A 1 95 ? -0.905 -6.295 2.221 1.00 93.31 95 ASN A O 1
ATOM 798 N N . TYR A 1 96 ? 0.351 -5.486 3.906 1.00 94.12 96 TYR A N 1
ATOM 799 C CA . TYR A 1 96 ? -0.542 -4.373 4.240 1.00 94.12 96 TYR A CA 1
ATOM 800 C C . TYR A 1 96 ? -0.832 -3.451 3.051 1.00 94.12 96 TYR A C 1
ATOM 802 O O . TYR A 1 96 ? -1.990 -3.123 2.811 1.00 94.12 96 TYR A O 1
ATOM 810 N N . ASN A 1 97 ? 0.185 -3.049 2.286 1.00 91.69 97 ASN A N 1
ATOM 811 C CA . ASN A 1 97 ? -0.001 -2.078 1.205 1.00 91.69 97 ASN A CA 1
ATOM 812 C C . ASN A 1 97 ? -0.888 -2.641 0.099 1.00 91.69 97 ASN A C 1
ATOM 814 O O . ASN A 1 97 ? -1.820 -1.973 -0.336 1.00 91.69 97 ASN A O 1
ATOM 818 N N . HIS A 1 98 ? -0.656 -3.892 -0.297 1.00 90.75 98 HIS A N 1
ATOM 819 C CA . HIS A 1 98 ? -1.488 -4.557 -1.294 1.00 90.75 98 HIS A CA 1
ATOM 820 C C . HIS A 1 98 ? -2.931 -4.746 -0.823 1.00 90.75 98 HIS A C 1
ATOM 822 O O . HIS A 1 98 ? -3.860 -4.579 -1.613 1.00 90.75 98 HIS A O 1
ATOM 828 N N . ILE A 1 99 ? -3.134 -5.050 0.462 1.00 94.38 99 ILE A N 1
ATOM 829 C CA . ILE A 1 99 ? -4.475 -5.121 1.050 1.00 94.38 99 ILE A CA 1
ATOM 830 C C . ILE A 1 99 ? -5.143 -3.744 1.017 1.00 94.38 99 ILE A C 1
ATOM 832 O O . ILE A 1 99 ? -6.296 -3.654 0.603 1.00 94.38 99 ILE A O 1
ATOM 836 N N . MET A 1 100 ? -4.431 -2.669 1.369 1.00 93.06 100 MET A N 1
ATOM 837 C CA . MET A 1 100 ? -4.962 -1.305 1.290 1.00 93.06 100 MET A CA 1
ATOM 838 C C . MET A 1 100 ? -5.318 -0.897 -0.143 1.00 93.06 100 MET A C 1
ATOM 840 O O . MET A 1 100 ? -6.372 -0.304 -0.351 1.00 93.06 100 MET A O 1
ATOM 844 N N . THR A 1 101 ? -4.504 -1.258 -1.138 1.00 88.62 101 THR A N 1
ATOM 845 C CA . THR A 1 101 ? -4.811 -1.038 -2.563 1.00 88.62 101 THR A CA 1
ATOM 846 C C . THR A 1 101 ? -6.063 -1.797 -3.002 1.00 88.62 101 THR A C 1
ATOM 848 O O . THR A 1 101 ? -6.910 -1.264 -3.719 1.00 88.62 101 THR A O 1
ATOM 851 N N . MET A 1 102 ? -6.225 -3.040 -2.552 1.00 90.31 102 MET A N 1
ATOM 852 C CA . MET A 1 102 ? -7.432 -3.815 -2.828 1.00 90.31 102 MET A CA 1
ATOM 853 C C . MET A 1 102 ? -8.666 -3.202 -2.132 1.00 90.31 102 MET A C 1
ATOM 855 O O . MET A 1 102 ? -9.718 -3.071 -2.759 1.00 90.31 102 MET A O 1
ATOM 859 N N . MET A 1 103 ? -8.538 -2.728 -0.888 1.00 92.44 103 MET A N 1
ATOM 860 C CA . MET A 1 103 ? -9.607 -2.014 -0.172 1.00 92.44 103 MET A CA 1
ATOM 861 C C . MET A 1 103 ? -9.973 -0.677 -0.835 1.00 92.44 103 MET A C 1
ATOM 863 O O . MET A 1 103 ? -11.151 -0.315 -0.897 1.00 92.44 103 MET A O 1
ATOM 867 N N . GLU A 1 104 ? -8.998 0.049 -1.385 1.00 88.94 104 GLU A N 1
ATOM 868 C CA . GLU A 1 104 ? -9.235 1.238 -2.210 1.00 88.94 104 GLU A CA 1
ATOM 869 C C . GLU A 1 104 ? -10.099 0.890 -3.430 1.00 88.94 104 GLU A C 1
ATOM 871 O O . GLU A 1 104 ? -11.130 1.524 -3.680 1.00 88.94 104 GLU A O 1
ATOM 876 N N . TYR A 1 105 ? -9.724 -0.165 -4.159 1.00 84.69 105 TYR A N 1
ATOM 877 C CA . TYR A 1 105 ? -10.482 -0.641 -5.312 1.00 84.69 105 TYR A CA 1
ATOM 878 C C . TYR A 1 105 ? -11.929 -1.003 -4.937 1.00 84.69 105 TYR A C 1
ATOM 880 O O . TYR A 1 105 ? -12.872 -0.526 -5.578 1.00 84.69 105 TYR A O 1
ATOM 888 N N . ILE A 1 106 ? -12.131 -1.773 -3.863 1.00 88.44 106 ILE A N 1
ATOM 889 C CA . ILE A 1 106 ? -13.472 -2.138 -3.376 1.00 88.44 106 ILE A CA 1
ATOM 890 C C . ILE A 1 106 ? -14.265 -0.898 -2.948 1.00 88.44 106 ILE A C 1
ATOM 892 O O . ILE A 1 106 ? -15.453 -0.774 -3.254 1.00 88.44 106 ILE A O 1
ATOM 896 N N . THR A 1 107 ? -13.614 0.066 -2.306 1.00 89.12 107 THR A N 1
ATOM 897 C CA . THR A 1 107 ? -14.230 1.346 -1.942 1.00 89.12 107 THR A CA 1
ATOM 898 C C . THR A 1 107 ? -14.741 2.092 -3.173 1.00 89.12 107 THR A C 1
ATOM 900 O O . THR A 1 107 ? -15.840 2.653 -3.162 1.00 89.12 107 THR A O 1
ATOM 903 N N . TYR A 1 108 ? -14.008 2.051 -4.285 1.00 83.44 108 TYR A N 1
ATOM 904 C CA . TYR A 1 108 ? -14.480 2.621 -5.543 1.00 83.44 108 TYR A CA 1
ATOM 905 C C . TYR A 1 108 ? -15.657 1.850 -6.150 1.00 83.44 108 TYR A C 1
ATOM 907 O O . TYR A 1 108 ? -16.589 2.492 -6.646 1.00 83.44 108 TYR A O 1
ATOM 915 N N . LEU A 1 109 ? -15.688 0.516 -6.049 1.00 82.50 109 LEU A N 1
ATOM 916 C CA . LEU A 1 109 ? -16.873 -0.272 -6.416 1.00 82.50 109 LEU A CA 1
ATOM 917 C C . LEU A 1 109 ? -18.095 0.126 -5.576 1.00 82.50 109 LEU A C 1
ATOM 919 O O . LEU A 1 109 ? -19.189 0.292 -6.121 1.00 82.50 109 LEU A O 1
ATOM 923 N N . SER A 1 110 ? -17.894 0.353 -4.275 1.00 87.00 110 SER A N 1
ATOM 924 C CA . SER A 1 110 ? -18.916 0.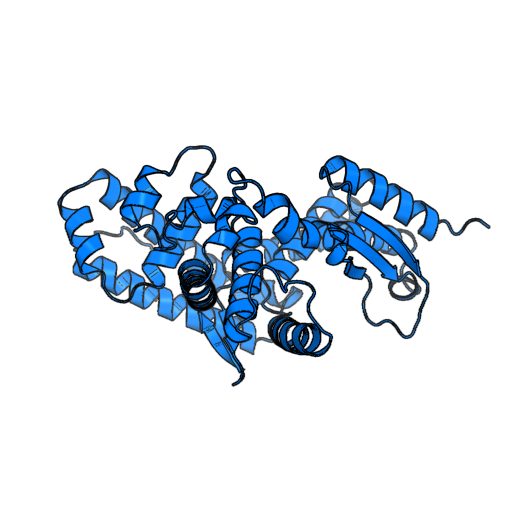828 -3.335 1.00 87.00 110 SER A CA 1
ATOM 925 C C . SER A 1 110 ? -19.492 2.177 -3.754 1.00 87.00 110 SER A C 1
ATOM 927 O O . SER A 1 110 ? -20.705 2.314 -3.928 1.00 87.00 110 SER A O 1
ATOM 929 N N . TYR A 1 111 ? -18.629 3.154 -4.048 1.00 84.00 111 TYR A N 1
ATOM 930 C CA . TYR A 1 111 ? -19.057 4.471 -4.528 1.00 84.00 111 TYR A CA 1
ATOM 931 C C . TYR A 1 111 ? -19.821 4.423 -5.852 1.00 84.00 111 TYR A C 1
ATOM 933 O O . TYR A 1 111 ? -20.703 5.251 -6.081 1.00 84.00 111 TYR A O 1
ATOM 941 N N . LEU A 1 112 ? -19.497 3.464 -6.720 1.00 79.25 112 LEU A N 1
ATOM 942 C CA . LEU A 1 112 ? -20.191 3.250 -7.990 1.00 79.25 112 LEU A CA 1
ATOM 943 C C . LEU A 1 112 ? -21.413 2.331 -7.870 1.00 79.25 112 LEU A C 1
ATOM 945 O O . LEU A 1 112 ? -22.126 2.146 -8.855 1.00 79.25 112 LEU A O 1
ATOM 949 N N . LYS A 1 113 ? -21.673 1.779 -6.678 1.00 83.62 113 LYS A N 1
ATOM 950 C CA . LYS A 1 113 ? -22.744 0.813 -6.397 1.00 83.62 113 LYS A CA 1
ATOM 951 C C . LYS A 1 113 ? -22.688 -0.426 -7.308 1.00 83.62 113 LYS A C 1
ATOM 953 O O . LYS A 1 113 ? -23.727 -1.017 -7.598 1.00 83.62 113 LYS A O 1
ATOM 958 N N . LEU A 1 114 ? -21.493 -0.827 -7.744 1.00 79.50 114 LEU A N 1
ATOM 959 C CA . LEU A 1 114 ? -21.298 -1.943 -8.672 1.00 79.50 114 LEU A CA 1
ATOM 960 C C . LEU A 1 114 ? -21.244 -3.279 -7.925 1.00 79.50 114 LEU A C 1
ATOM 962 O O . LEU A 1 114 ? -20.445 -3.401 -6.999 1.00 79.50 114 LEU A O 1
ATOM 966 N N . PRO A 1 115 ? -22.048 -4.285 -8.296 1.00 80.25 115 PRO A N 1
ATOM 967 C CA . PRO A 1 115 ? -21.964 -5.598 -7.673 1.00 80.25 115 PRO A CA 1
ATOM 968 C C . PRO A 1 115 ? -20.749 -6.398 -8.204 1.00 80.25 115 PRO A C 1
ATOM 970 O O . PRO A 1 115 ? -20.261 -6.097 -9.301 1.00 80.25 115 PRO A O 1
ATOM 973 N N . PRO A 1 116 ? -20.249 -7.404 -7.458 1.00 72.25 116 PRO A N 1
ATOM 974 C CA . PRO A 1 116 ? -19.028 -8.138 -7.816 1.00 72.25 116 PRO A CA 1
ATOM 975 C C . PRO A 1 116 ? -19.109 -8.905 -9.146 1.00 72.25 116 PRO A C 1
ATOM 977 O O . PRO A 1 116 ? -18.124 -9.060 -9.854 1.00 72.25 116 PRO A O 1
ATOM 980 N N . ASP A 1 117 ? -20.296 -9.364 -9.529 1.00 66.88 117 ASP A N 1
ATOM 981 C CA . ASP A 1 117 ? -20.563 -10.100 -10.771 1.00 66.88 117 ASP A CA 1
ATOM 982 C C . ASP A 1 117 ? -20.539 -9.207 -12.026 1.00 66.88 117 ASP A C 1
ATOM 984 O O . ASP A 1 117 ? -20.421 -9.699 -13.146 1.00 66.88 117 ASP A O 1
ATOM 988 N N . LYS A 1 118 ? -20.599 -7.879 -11.856 1.00 61.16 118 LYS A N 1
ATOM 989 C CA . LYS A 1 118 ? -20.524 -6.891 -12.948 1.00 61.16 118 LYS A CA 1
ATOM 990 C C . LYS A 1 118 ? -19.157 -6.207 -13.042 1.00 61.16 118 LYS A C 1
ATOM 992 O O . LYS A 1 118 ? -19.051 -5.117 -13.607 1.00 61.16 118 LYS A O 1
ATOM 997 N N . ILE A 1 119 ? -18.101 -6.851 -12.534 1.00 58.09 119 ILE A N 1
ATOM 998 C CA . ILE A 1 119 ? -16.709 -6.364 -12.584 1.00 58.09 119 ILE A CA 1
ATOM 999 C C . ILE A 1 119 ? -16.155 -6.263 -14.025 1.00 58.09 119 ILE A C 1
ATOM 1001 O O . ILE A 1 119 ? -15.106 -5.656 -14.233 1.00 58.09 119 ILE A O 1
ATOM 1005 N N . ASN A 1 120 ? -16.898 -6.685 -15.061 1.00 52.44 120 ASN A N 1
ATOM 1006 C CA . ASN A 1 120 ? -16.708 -6.187 -16.432 1.00 52.44 120 ASN A CA 1
ATOM 1007 C C . ASN A 1 120 ? -17.074 -4.691 -16.508 1.00 52.44 120 ASN A C 1
ATOM 1009 O O . ASN A 1 120 ? -18.119 -4.284 -17.014 1.00 52.44 120 ASN A O 1
ATOM 1013 N N . LEU A 1 121 ? -16.193 -3.862 -15.944 1.00 51.84 121 LEU A N 1
ATOM 1014 C CA . LEU A 1 121 ? -16.330 -2.422 -15.809 1.00 51.84 121 LEU A CA 1
ATOM 1015 C C . LEU A 1 121 ? -16.576 -1.813 -17.195 1.00 51.84 121 LEU A C 1
ATOM 1017 O O . LEU A 1 121 ? -15.662 -1.713 -18.018 1.00 51.84 121 LEU A O 1
ATOM 1021 N N . GLY A 1 122 ? -17.808 -1.378 -17.452 1.00 45.16 122 GLY A N 1
ATOM 1022 C CA . GLY A 1 122 ? -18.113 -0.557 -18.618 1.00 45.16 122 GLY A CA 1
ATOM 1023 C C . GLY A 1 122 ? -17.231 0.698 -18.649 1.00 45.16 122 GLY A C 1
ATOM 1024 O O . GLY A 1 122 ? -16.742 1.165 -17.615 1.00 45.16 122 GLY A O 1
ATOM 1025 N N . ILE A 1 123 ? -17.046 1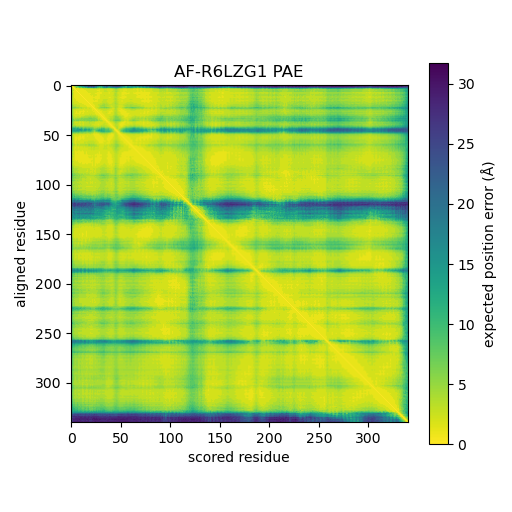.274 -19.838 1.00 42.91 123 ILE A N 1
ATOM 1026 C CA . ILE A 1 123 ? -16.134 2.405 -20.106 1.00 42.91 123 ILE A CA 1
ATOM 1027 C C . ILE A 1 123 ? -16.308 3.548 -19.086 1.00 42.91 123 ILE A C 1
ATOM 1029 O O . ILE A 1 123 ? -15.331 4.090 -18.578 1.00 42.91 123 ILE A O 1
ATOM 1033 N N . LYS A 1 124 ? -17.549 3.865 -18.695 1.00 42.91 124 LYS A N 1
ATOM 1034 C CA . LYS A 1 124 ? -17.867 4.941 -17.739 1.00 42.91 124 LYS A CA 1
ATOM 1035 C C . LYS A 1 124 ? -17.372 4.666 -16.311 1.00 42.91 124 LYS A C 1
ATOM 1037 O O . LYS A 1 124 ? -16.900 5.587 -15.652 1.00 42.91 124 LYS A O 1
ATOM 1042 N N . ALA A 1 125 ? -17.440 3.419 -15.842 1.00 51.12 125 ALA A N 1
ATOM 1043 C CA . ALA A 1 125 ? -16.929 3.032 -14.527 1.00 51.12 125 ALA A CA 1
ATOM 1044 C C . ALA A 1 125 ? -15.395 3.076 -14.504 1.00 51.12 125 ALA A C 1
ATOM 1046 O O . ALA A 1 125 ? -14.825 3.688 -13.605 1.00 51.12 125 ALA A O 1
ATOM 1047 N N . LYS A 1 126 ? -14.737 2.546 -15.548 1.00 56.56 126 LYS A N 1
ATOM 1048 C CA . LYS A 1 126 ? -13.275 2.647 -15.721 1.00 56.56 126 LYS A CA 1
ATOM 1049 C C . LYS A 1 126 ? -12.800 4.100 -15.752 1.00 56.56 126 LYS A C 1
ATOM 1051 O O . LYS A 1 126 ? -11.806 4.423 -15.117 1.00 56.56 126 LYS A O 1
ATOM 1056 N N . LEU A 1 127 ? -13.537 4.991 -16.419 1.00 51.53 127 LEU A N 1
ATOM 1057 C CA . LEU A 1 127 ? -13.218 6.421 -16.460 1.00 51.53 127 LEU A CA 1
ATOM 1058 C C . LEU A 1 127 ? -13.369 7.107 -15.094 1.00 51.53 127 LEU A C 1
ATOM 1060 O O . LEU A 1 127 ? -12.556 7.963 -14.759 1.00 51.53 127 LEU A O 1
ATOM 1064 N N . ILE A 1 128 ? -14.388 6.765 -14.298 1.00 56.50 128 ILE A N 1
ATOM 1065 C CA . ILE A 1 128 ? -14.586 7.378 -12.972 1.00 56.50 128 ILE A CA 1
ATOM 1066 C C . ILE A 1 128 ? -13.560 6.851 -11.962 1.00 56.50 128 ILE A C 1
ATOM 1068 O O . ILE A 1 128 ? -12.979 7.651 -11.231 1.00 56.50 128 ILE A O 1
ATOM 1072 N N . ILE A 1 129 ? -13.312 5.537 -11.949 1.00 65.12 129 ILE A N 1
ATOM 1073 C CA . ILE A 1 129 ? -12.249 4.923 -11.139 1.00 65.12 129 ILE A CA 1
ATOM 1074 C C . ILE A 1 129 ? -10.896 5.510 -11.551 1.00 65.12 129 ILE A C 1
ATOM 1076 O O . ILE A 1 129 ? -10.170 6.012 -10.702 1.00 65.12 129 ILE A O 1
ATOM 1080 N N . GLY A 1 130 ? -10.609 5.563 -12.854 1.00 62.75 130 GLY A N 1
ATOM 1081 C CA . GLY A 1 130 ? -9.376 6.133 -13.395 1.00 62.75 130 GLY A CA 1
ATOM 1082 C C . GLY A 1 130 ? -9.181 7.606 -13.036 1.00 62.75 130 GLY A C 1
ATOM 1083 O O . GLY A 1 130 ? -8.084 7.999 -12.668 1.00 62.75 130 GLY A O 1
ATOM 1084 N N . LYS A 1 131 ? -10.238 8.432 -13.051 1.00 61.56 131 LYS A N 1
ATOM 1085 C CA . LYS A 1 131 ? -10.145 9.830 -12.592 1.00 61.56 131 LYS A CA 1
ATOM 1086 C C . LYS A 1 131 ? -9.763 9.938 -11.113 1.00 61.56 131 LYS A C 1
ATOM 1088 O O . LYS A 1 131 ? -8.962 10.805 -10.782 1.00 61.56 131 LYS A O 1
ATOM 1093 N N . LYS A 1 132 ? -10.315 9.078 -10.245 1.00 64.88 132 LYS A N 1
ATOM 1094 C CA . LYS A 1 132 ? -9.979 9.061 -8.810 1.00 64.88 132 LYS A CA 1
ATOM 1095 C C . LYS A 1 132 ? -8.570 8.535 -8.543 1.00 64.88 132 LYS A C 1
ATOM 1097 O O . LYS A 1 132 ? -7.842 9.136 -7.762 1.00 64.88 132 LYS A O 1
ATOM 1102 N N . LEU A 1 133 ? -8.181 7.462 -9.228 1.00 66.38 133 LEU A N 1
ATOM 1103 C CA . LEU A 1 133 ? -6.815 6.942 -9.177 1.00 66.38 133 LEU A CA 1
ATOM 1104 C C . LEU A 1 133 ? -5.814 8.005 -9.641 1.00 66.38 133 LEU A C 1
ATOM 1106 O O . LEU A 1 133 ? -4.808 8.223 -8.982 1.00 66.38 133 LEU A O 1
ATOM 1110 N N . ASN A 1 134 ? -6.132 8.752 -10.703 1.00 68.12 134 ASN A N 1
ATOM 1111 C CA . ASN A 1 134 ? -5.269 9.823 -11.197 1.00 68.12 134 ASN A CA 1
ATOM 1112 C C . ASN A 1 134 ? -5.149 10.999 -10.217 1.00 68.12 134 ASN A C 1
ATOM 1114 O O . ASN A 1 134 ? -4.053 11.532 -10.065 1.00 68.12 134 ASN A O 1
ATOM 1118 N N . SER A 1 135 ? -6.232 11.413 -9.542 1.00 66.75 135 SER A N 1
ATOM 1119 C CA . SER A 1 135 ? -6.146 12.487 -8.537 1.00 66.75 135 SER A CA 1
ATOM 1120 C C . SER A 1 135 ? -5.326 12.081 -7.314 1.00 66.75 135 SER A C 1
ATOM 1122 O O . SER A 1 135 ? -4.683 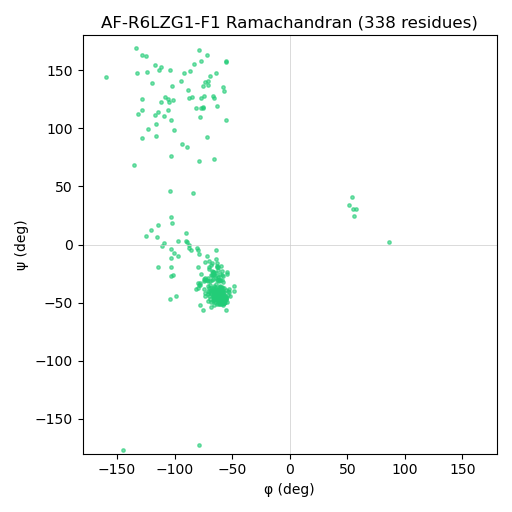12.929 -6.709 1.00 66.75 135 SER A O 1
ATOM 1124 N N . ASN A 1 136 ? -5.320 10.789 -6.980 1.00 80.44 136 ASN A N 1
ATOM 1125 C CA . ASN A 1 136 ? -4.570 10.238 -5.854 1.00 80.44 136 ASN A CA 1
ATOM 1126 C C . ASN A 1 136 ? -3.225 9.629 -6.242 1.00 80.44 136 ASN A C 1
ATOM 1128 O O . ASN A 1 136 ? -2.536 9.117 -5.370 1.00 80.44 136 ASN A O 1
ATOM 1132 N N . TYR A 1 137 ? -2.819 9.706 -7.511 1.00 80.88 137 TYR A N 1
ATOM 1133 C CA . TYR A 1 137 ? -1.648 8.991 -8.020 1.00 80.88 137 TYR A CA 1
ATOM 1134 C C . TYR A 1 137 ? -0.383 9.268 -7.192 1.00 80.88 137 TYR A C 1
ATOM 1136 O O . TYR A 1 137 ? 0.325 8.347 -6.802 1.00 80.88 137 TYR A O 1
ATOM 1144 N N . LYS A 1 138 ? -0.155 10.536 -6.825 1.00 82.38 138 LYS A N 1
ATOM 1145 C CA . LYS A 1 138 ? 1.014 10.973 -6.038 1.00 82.38 138 LYS A CA 1
ATOM 1146 C C . LYS A 1 138 ? 1.004 10.506 -4.581 1.00 82.38 138 LYS A C 1
ATOM 1148 O O . LYS A 1 138 ? 2.051 10.479 -3.947 1.00 82.38 138 LYS A O 1
ATOM 1153 N N . VAL A 1 139 ? -0.169 10.161 -4.057 1.00 87.56 139 VAL A N 1
ATOM 1154 C CA . VAL A 1 139 ? -0.369 9.655 -2.691 1.00 87.56 139 VAL A CA 1
ATOM 1155 C C . VAL A 1 139 ? -0.855 8.203 -2.687 1.00 87.56 139 VAL A C 1
ATOM 1157 O O . VAL A 1 139 ? -1.370 7.699 -1.691 1.00 87.56 139 VAL A O 1
ATOM 1160 N N . SER A 1 140 ? -0.704 7.504 -3.810 1.00 88.00 140 SER A N 1
ATOM 1161 C CA . SER A 1 140 ? -1.118 6.116 -3.932 1.00 88.00 140 SER A CA 1
ATOM 1162 C C . SER A 1 140 ? -0.098 5.216 -3.246 1.00 88.00 140 SER A C 1
ATOM 1164 O O . SER A 1 140 ? 1.056 5.119 -3.670 1.00 88.00 140 SER A O 1
ATOM 1166 N N . LEU A 1 141 ? -0.540 4.499 -2.209 1.00 87.44 141 LEU A N 1
ATOM 1167 C CA . LEU A 1 141 ? 0.278 3.471 -1.560 1.00 87.44 141 LEU A CA 1
ATOM 1168 C C . LEU A 1 141 ? 0.714 2.389 -2.556 1.00 87.44 141 LEU A C 1
ATOM 1170 O O . LEU A 1 141 ? 1.816 1.863 -2.433 1.00 87.44 141 LEU A O 1
ATOM 1174 N N . ASN A 1 142 ? -0.120 2.089 -3.559 1.00 87.88 142 ASN A N 1
ATOM 1175 C CA . A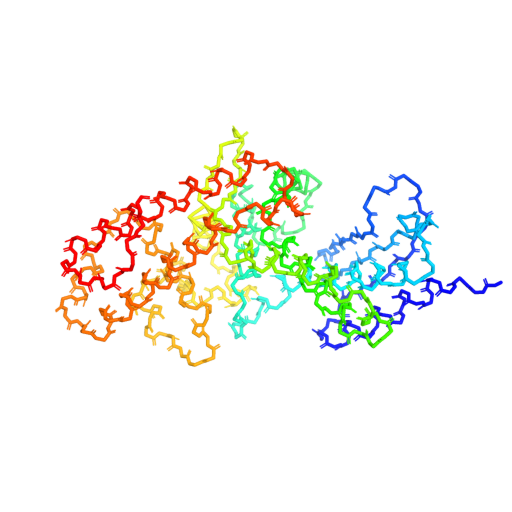SN A 1 142 ? 0.222 1.132 -4.607 1.00 87.88 142 ASN A CA 1
ATOM 1176 C C . ASN A 1 142 ? 1.408 1.620 -5.444 1.00 87.88 142 ASN A C 1
ATOM 1178 O O . ASN A 1 142 ? 2.342 0.861 -5.682 1.00 87.88 142 ASN A O 1
ATOM 1182 N N . GLU A 1 143 ? 1.387 2.886 -5.868 1.00 91.94 143 GLU A N 1
ATOM 1183 C CA . GLU A 1 143 ? 2.454 3.476 -6.684 1.00 91.94 143 GLU A CA 1
ATOM 1184 C C . GLU A 1 143 ? 3.758 3.571 -5.900 1.00 91.94 143 GLU A C 1
ATOM 1186 O O . GLU A 1 143 ? 4.802 3.143 -6.385 1.00 91.94 143 GLU A O 1
ATOM 1191 N N . ILE A 1 144 ? 3.698 4.051 -4.655 1.00 94.62 144 ILE A N 1
ATOM 1192 C CA . ILE A 1 144 ? 4.871 4.152 -3.778 1.00 94.62 144 ILE A CA 1
ATOM 1193 C C . ILE A 1 144 ? 5.478 2.769 -3.525 1.00 94.62 144 ILE A C 1
ATOM 1195 O O . ILE A 1 144 ? 6.691 2.599 -3.654 1.00 94.62 144 ILE A O 1
ATOM 1199 N N . ASN A 1 145 ? 4.651 1.762 -3.225 1.00 95.12 145 ASN A N 1
ATOM 1200 C CA . ASN A 1 145 ? 5.118 0.391 -3.032 1.00 95.12 145 ASN A CA 1
ATOM 1201 C C . ASN A 1 145 ? 5.707 -0.200 -4.323 1.00 95.12 145 ASN A C 1
ATOM 1203 O O . ASN A 1 145 ? 6.766 -0.822 -4.288 1.00 95.12 145 ASN A O 1
ATOM 1207 N N . SER A 1 146 ? 5.066 0.032 -5.469 1.00 94.56 146 SER A N 1
ATOM 1208 C CA . SER A 1 146 ? 5.518 -0.498 -6.762 1.00 94.56 146 SER A CA 1
ATOM 1209 C C . SER A 1 146 ? 6.828 0.145 -7.212 1.00 94.56 146 SER A C 1
ATOM 1211 O O . SER A 1 146 ? 7.726 -0.548 -7.688 1.00 94.56 146 SER A O 1
ATOM 1213 N N . LEU A 1 147 ? 6.997 1.455 -6.993 1.00 96.06 147 LEU A N 1
ATOM 1214 C CA . LEU A 1 147 ? 8.280 2.142 -7.162 1.00 96.06 147 LEU A CA 1
ATOM 1215 C C . LEU A 1 147 ? 9.344 1.551 -6.232 1.00 96.06 147 LEU A C 1
ATOM 1217 O O . LEU A 1 147 ? 10.439 1.226 -6.688 1.00 96.06 147 LEU A O 1
ATOM 1221 N N . LEU A 1 148 ? 9.027 1.368 -4.946 1.00 97.44 148 LEU A N 1
ATOM 1222 C CA . LEU A 1 148 ? 9.965 0.827 -3.960 1.00 97.44 148 LEU A CA 1
ATOM 1223 C C . LEU A 1 148 ? 10.478 -0.556 -4.367 1.00 97.44 148 LEU A C 1
ATOM 1225 O O . LEU A 1 148 ? 11.687 -0.799 -4.352 1.00 97.44 148 LEU A O 1
ATOM 1229 N N . VAL A 1 149 ? 9.569 -1.455 -4.748 1.00 96.88 149 VAL A N 1
ATOM 1230 C CA . VAL A 1 149 ? 9.914 -2.808 -5.194 1.00 96.88 149 VAL A CA 1
ATOM 1231 C C . VAL A 1 149 ? 10.726 -2.766 -6.483 1.00 96.88 149 VAL A C 1
ATOM 1233 O O . VAL A 1 149 ? 11.748 -3.448 -6.568 1.00 96.88 149 VAL A O 1
ATOM 1236 N N . GLY A 1 150 ? 10.329 -1.939 -7.451 1.00 97.38 150 GLY A N 1
ATOM 1237 C CA . GLY A 1 150 ? 11.058 -1.774 -8.704 1.00 97.38 150 GLY A CA 1
ATOM 1238 C C . GLY A 1 150 ? 12.510 -1.335 -8.490 1.00 97.38 150 GLY A C 1
ATOM 1239 O O . GLY A 1 150 ? 13.431 -1.999 -8.974 1.00 97.38 150 GLY A O 1
ATOM 1240 N N . TYR A 1 151 ? 12.736 -0.292 -7.685 1.00 97.88 151 TYR A N 1
ATOM 1241 C CA . TYR A 1 151 ? 14.083 0.189 -7.364 1.00 97.88 151 TYR A CA 1
ATOM 1242 C C . TYR A 1 151 ? 14.900 -0.837 -6.574 1.00 97.88 151 TYR A C 1
ATOM 1244 O O . TYR A 1 151 ? 16.056 -1.083 -6.924 1.00 97.88 151 TYR A O 1
ATOM 1252 N N . LYS A 1 152 ? 14.313 -1.474 -5.549 1.00 97.19 152 LYS A N 1
ATOM 1253 C CA . LYS A 1 152 ? 14.991 -2.516 -4.757 1.00 97.19 152 LYS A CA 1
ATOM 1254 C C . LYS A 1 152 ? 15.421 -3.700 -5.615 1.00 97.19 152 LYS A C 1
ATOM 1256 O O . LYS A 1 152 ? 16.525 -4.208 -5.447 1.00 97.19 152 LYS A O 1
ATOM 1261 N N . LYS A 1 153 ? 14.570 -4.148 -6.538 1.00 96.94 153 LYS A N 1
ATOM 1262 C CA . LYS A 1 153 ? 14.909 -5.254 -7.436 1.00 96.94 153 LYS A CA 1
ATOM 1263 C C . LYS A 1 153 ? 15.980 -4.859 -8.440 1.00 96.94 153 LYS A C 1
ATOM 1265 O O . LYS A 1 153 ? 16.951 -5.594 -8.585 1.00 96.94 153 LYS A O 1
ATOM 1270 N N . ALA A 1 154 ? 15.835 -3.699 -9.078 1.00 96.56 154 ALA A N 1
ATOM 1271 C CA . ALA A 1 154 ? 16.800 -3.228 -10.062 1.00 96.56 154 ALA A CA 1
ATOM 1272 C C . ALA A 1 154 ? 18.198 -3.070 -9.446 1.00 96.56 154 ALA A C 1
ATOM 1274 O O . ALA A 1 154 ? 19.166 -3.570 -10.005 1.00 96.56 154 ALA A O 1
ATOM 1275 N N . ILE A 1 155 ? 18.328 -2.461 -8.262 1.00 96.06 155 ILE A N 1
ATOM 1276 C CA . ILE A 1 155 ? 19.655 -2.237 -7.663 1.00 96.06 155 ILE A CA 1
ATOM 1277 C C . ILE A 1 155 ? 20.345 -3.517 -7.165 1.00 96.06 155 ILE A C 1
ATOM 1279 O O . ILE A 1 155 ? 21.564 -3.543 -7.004 1.00 96.06 155 ILE A O 1
ATOM 1283 N N . ASN A 1 156 ? 19.584 -4.593 -6.954 1.00 93.94 156 ASN A N 1
ATOM 1284 C CA . ASN A 1 156 ? 20.126 -5.899 -6.584 1.00 93.94 156 ASN A CA 1
ATOM 1285 C C . ASN A 1 156 ? 20.702 -6.679 -7.777 1.00 93.94 156 ASN A C 1
ATOM 1287 O O . ASN A 1 156 ? 21.336 -7.713 -7.569 1.00 93.94 156 ASN A O 1
ATOM 1291 N N . VAL A 1 157 ? 20.511 -6.206 -9.011 1.00 94.56 157 VAL A N 1
ATOM 1292 C CA . VAL A 1 157 ? 21.174 -6.772 -10.190 1.00 94.56 157 VAL A CA 1
ATOM 1293 C C . VAL A 1 157 ? 22.638 -6.334 -10.192 1.00 94.56 157 VAL A C 1
ATOM 1295 O O . VAL A 1 157 ? 22.934 -5.140 -10.129 1.00 94.56 157 VAL A O 1
ATOM 1298 N N . ASP A 1 158 ? 23.564 -7.290 -10.310 1.00 92.44 158 ASP A N 1
ATOM 1299 C CA . ASP A 1 158 ? 25.011 -7.032 -10.229 1.00 92.44 158 ASP A CA 1
ATOM 1300 C C . ASP A 1 158 ? 25.488 -5.933 -11.186 1.00 92.44 158 ASP A C 1
ATOM 1302 O O . ASP A 1 158 ? 26.302 -5.092 -10.804 1.00 92.44 158 ASP A O 1
ATOM 1306 N N . ALA A 1 159 ? 24.920 -5.889 -12.394 1.00 92.56 159 ALA A N 1
ATOM 1307 C CA . ALA A 1 159 ? 25.241 -4.904 -13.422 1.00 92.56 159 ALA A CA 1
ATOM 1308 C C . ALA A 1 159 ? 24.911 -3.447 -13.038 1.00 92.56 159 ALA A C 1
ATOM 1310 O O . ALA A 1 159 ? 25.399 -2.535 -13.697 1.00 92.56 159 ALA A O 1
ATOM 1311 N N . PHE A 1 160 ? 24.097 -3.213 -12.002 1.00 94.81 160 PHE A N 1
ATOM 1312 C CA . PHE A 1 160 ? 23.628 -1.877 -11.611 1.00 94.81 160 PHE A CA 1
ATOM 1313 C C . PHE A 1 160 ? 24.123 -1.431 -10.229 1.00 94.81 160 PHE A C 1
ATOM 1315 O O . PHE A 1 160 ? 23.736 -0.365 -9.746 1.00 94.81 160 PHE A O 1
ATOM 1322 N N . LYS A 1 161 ? 25.005 -2.205 -9.580 1.00 90.56 161 LYS A N 1
ATOM 1323 C CA . LYS A 1 161 ? 25.533 -1.897 -8.236 1.00 90.56 161 LYS A CA 1
ATOM 1324 C C . LYS A 1 161 ? 26.266 -0.555 -8.153 1.00 90.56 161 LYS A C 1
ATOM 1326 O O . LYS A 1 161 ? 26.281 0.067 -7.095 1.00 90.56 161 LYS A O 1
ATOM 1331 N N . ASN A 1 162 ? 26.829 -0.078 -9.258 1.00 91.50 162 ASN A N 1
ATOM 1332 C CA . ASN A 1 162 ? 27.446 1.246 -9.359 1.00 91.50 162 ASN A CA 1
ATOM 1333 C C . ASN A 1 162 ? 26.451 2.408 -9.142 1.00 91.50 162 ASN A C 1
ATOM 1335 O O . ASN A 1 162 ? 26.878 3.511 -8.821 1.00 91.50 162 ASN A O 1
ATOM 1339 N N . LYS A 1 163 ? 25.133 2.180 -9.259 1.00 92.81 163 LYS A N 1
ATOM 1340 C CA . LYS A 1 163 ? 24.085 3.193 -9.014 1.00 92.81 163 LYS A CA 1
ATOM 1341 C C . LYS A 1 163 ? 23.626 3.275 -7.553 1.00 92.81 163 LYS A C 1
ATOM 1343 O O . LYS A 1 163 ? 22.749 4.081 -7.232 1.00 92.81 163 LYS A O 1
ATOM 1348 N N . LYS A 1 164 ? 24.192 2.445 -6.667 1.00 92.25 164 LYS A N 1
ATOM 1349 C CA . LYS A 1 164 ? 23.672 2.186 -5.314 1.00 92.25 164 LYS A CA 1
ATOM 1350 C C . LYS A 1 164 ? 23.505 3.452 -4.481 1.00 92.25 164 LYS A C 1
ATOM 1352 O O . LYS A 1 164 ? 22.412 3.685 -3.987 1.00 92.25 164 LYS A O 1
ATOM 1357 N N . GLU A 1 165 ? 24.519 4.309 -4.417 1.00 90.62 165 GLU A N 1
ATOM 1358 C CA . GLU A 1 165 ? 24.475 5.521 -3.586 1.00 90.62 165 GLU A CA 1
ATOM 1359 C C . GLU A 1 165 ? 23.317 6.464 -3.963 1.00 90.62 165 GLU A C 1
ATOM 1361 O O . GLU A 1 165 ? 22.624 7.009 -3.102 1.00 90.62 165 GLU A O 1
ATOM 1366 N N . THR A 1 166 ? 23.067 6.648 -5.264 1.00 89.44 166 THR A N 1
ATOM 1367 C CA . THR A 1 166 ? 21.987 7.532 -5.732 1.00 89.44 166 THR A CA 1
ATOM 1368 C C . THR A 1 166 ? 20.618 6.888 -5.514 1.00 89.44 166 THR A C 1
ATOM 1370 O O . THR A 1 166 ? 19.680 7.550 -5.067 1.00 89.44 166 THR A O 1
ATOM 1373 N N . VAL A 1 167 ? 20.501 5.588 -5.791 1.00 95.31 167 VAL A N 1
ATOM 1374 C CA . VAL A 1 167 ? 19.241 4.843 -5.664 1.00 95.31 167 VAL A CA 1
ATOM 1375 C C . VAL A 1 167 ? 18.849 4.625 -4.199 1.00 95.31 167 VAL A C 1
ATOM 1377 O O . VAL A 1 167 ? 17.662 4.635 -3.886 1.00 95.31 167 VAL A O 1
ATOM 1380 N N . GLU A 1 168 ? 19.805 4.509 -3.277 1.00 95.38 168 GLU A N 1
ATOM 1381 C CA . GLU A 1 168 ? 19.532 4.370 -1.841 1.00 95.38 168 GLU A CA 1
ATOM 1382 C C . GLU A 1 168 ? 18.748 5.556 -1.276 1.00 95.38 168 GLU A C 1
ATOM 1384 O O . GLU A 1 168 ? 17.830 5.358 -0.485 1.00 95.38 168 GLU A O 1
ATOM 1389 N N . LYS A 1 169 ? 19.023 6.785 -1.728 1.00 95.69 169 LYS A N 1
ATOM 1390 C CA . LYS A 1 169 ? 18.249 7.967 -1.305 1.00 95.69 169 LYS A CA 1
ATOM 1391 C C . LYS A 1 169 ? 16.782 7.863 -1.730 1.00 95.69 169 LYS A C 1
ATOM 1393 O O . LYS A 1 169 ? 15.891 8.183 -0.945 1.00 95.69 169 LYS A O 1
ATOM 1398 N N . ILE A 1 170 ? 16.538 7.373 -2.947 1.00 96.81 170 ILE A N 1
ATOM 1399 C CA . ILE A 1 170 ? 15.193 7.134 -3.490 1.00 96.81 170 ILE A CA 1
ATOM 1400 C C . ILE A 1 170 ? 14.495 6.026 -2.692 1.00 96.81 170 ILE A C 1
ATOM 1402 O O . ILE A 1 170 ? 13.359 6.208 -2.259 1.00 96.81 170 ILE A O 1
ATOM 1406 N N . ILE A 1 171 ? 15.180 4.903 -2.453 1.00 97.62 171 ILE A N 1
ATOM 1407 C CA . ILE A 1 171 ? 14.650 3.776 -1.675 1.00 97.62 171 ILE A CA 1
ATOM 1408 C C . ILE A 1 171 ? 14.290 4.224 -0.257 1.00 97.62 171 ILE A C 1
ATOM 1410 O O . ILE A 1 171 ? 13.166 3.983 0.167 1.00 97.62 171 ILE A O 1
ATOM 1414 N N . ASN A 1 172 ? 15.173 4.940 0.441 1.00 96.94 172 ASN A N 1
ATOM 1415 C CA . ASN A 1 172 ? 14.922 5.417 1.804 1.00 96.94 172 ASN A CA 1
ATOM 1416 C C . ASN A 1 172 ? 13.712 6.366 1.871 1.00 96.94 172 ASN A C 1
ATOM 1418 O O . ASN A 1 172 ? 12.900 6.282 2.795 1.00 96.94 172 ASN A O 1
ATOM 1422 N N . ALA A 1 173 ? 13.565 7.258 0.886 1.00 96.81 173 ALA A N 1
ATOM 1423 C CA . ALA A 1 173 ? 12.411 8.151 0.790 1.00 96.81 173 ALA A CA 1
ATOM 1424 C C . ALA A 1 173 ? 11.106 7.376 0.537 1.00 96.81 173 ALA A C 1
ATOM 1426 O O . ALA A 1 173 ? 10.089 7.652 1.177 1.00 96.81 173 ALA A O 1
ATOM 1427 N N . LEU A 1 174 ? 11.143 6.389 -0.364 1.00 97.38 174 LEU A N 1
ATOM 1428 C CA . LEU A 1 174 ? 10.011 5.512 -0.653 1.00 97.38 174 LEU A CA 1
ATOM 1429 C C . LEU A 1 174 ? 9.639 4.651 0.555 1.00 97.38 174 LEU A C 1
ATOM 1431 O O . LEU A 1 174 ? 8.461 4.557 0.863 1.00 97.38 174 LEU A O 1
ATOM 1435 N N . GLU A 1 175 ? 10.602 4.067 1.270 1.00 96.69 175 GLU A N 1
ATOM 1436 C CA . GLU A 1 175 ? 10.359 3.309 2.506 1.00 96.69 175 GLU A CA 1
ATOM 1437 C C . GLU A 1 175 ? 9.681 4.170 3.567 1.00 96.69 175 GLU A C 1
ATOM 1439 O O . GLU A 1 175 ? 8.679 3.754 4.150 1.00 96.69 175 GLU A O 1
ATOM 1444 N N . LEU A 1 176 ? 10.174 5.396 3.767 1.00 96.81 176 LEU A N 1
ATOM 1445 C CA . LEU A 1 176 ? 9.580 6.323 4.719 1.00 96.81 176 LEU A CA 1
ATOM 1446 C C . LEU A 1 176 ? 8.128 6.644 4.351 1.00 96.81 176 LEU A C 1
ATOM 1448 O O . LEU A 1 176 ? 7.251 6.533 5.207 1.00 96.81 176 LEU A O 1
ATOM 1452 N N . LEU A 1 177 ? 7.852 6.997 3.092 1.00 96.19 177 LEU A N 1
ATOM 1453 C CA . LEU A 1 177 ? 6.489 7.249 2.611 1.00 96.19 177 LEU A CA 1
ATOM 1454 C C . LEU A 1 177 ? 5.605 6.002 2.707 1.00 96.19 177 LEU A C 1
ATOM 1456 O O . LEU A 1 177 ? 4.456 6.085 3.130 1.00 96.19 177 LEU A O 1
ATOM 1460 N N . ASN A 1 178 ? 6.144 4.836 2.371 1.00 94.12 178 ASN A N 1
ATOM 1461 C CA . ASN A 1 178 ? 5.430 3.568 2.401 1.00 94.12 178 ASN A CA 1
ATOM 1462 C C . ASN A 1 178 ? 4.977 3.193 3.816 1.00 94.12 178 ASN A C 1
ATOM 1464 O O . ASN A 1 178 ? 3.943 2.548 3.994 1.00 94.12 178 ASN A O 1
ATOM 1468 N N . GLU A 1 179 ? 5.734 3.610 4.830 1.00 92.62 179 GLU A N 1
ATOM 1469 C CA . GLU A 1 179 ? 5.340 3.503 6.229 1.00 92.62 179 GLU A CA 1
ATOM 1470 C C . GLU A 1 179 ? 4.326 4.604 6.582 1.00 92.62 179 GLU A C 1
ATOM 1472 O O . GLU A 1 179 ? 3.260 4.292 7.114 1.00 92.62 179 GLU A O 1
ATOM 1477 N N . THR A 1 180 ? 4.635 5.872 6.288 1.00 94.81 180 THR A N 1
ATOM 1478 C CA . THR A 1 180 ? 4.063 7.084 6.925 1.00 94.81 180 THR A CA 1
ATOM 1479 C C . THR A 1 180 ? 2.974 7.817 6.161 1.00 94.81 180 THR A C 1
ATOM 1481 O O . THR A 1 180 ? 2.376 8.735 6.719 1.00 94.81 180 THR A O 1
ATOM 1484 N N . LEU A 1 181 ? 2.696 7.444 4.917 1.00 94.69 181 LEU A N 1
ATOM 1485 C CA . LEU A 1 181 ? 1.658 8.101 4.141 1.00 94.69 181 LEU A CA 1
ATOM 1486 C C . LEU A 1 181 ? 0.259 7.660 4.603 1.00 94.69 181 LEU A C 1
ATOM 1488 O O . LEU A 1 181 ? -0.107 6.487 4.515 1.00 94.69 181 LEU A O 1
ATOM 1492 N N . GLU A 1 182 ? -0.522 8.623 5.088 1.00 94.69 182 GLU A N 1
ATOM 1493 C CA . GLU A 1 182 ? -1.815 8.429 5.760 1.00 94.69 182 GLU A CA 1
ATOM 1494 C C . GLU A 1 182 ? -2.950 9.225 5.101 1.00 94.69 182 GLU A C 1
ATOM 1496 O O . GLU A 1 182 ? -4.069 9.243 5.611 1.00 94.69 182 GLU A O 1
ATOM 1501 N N . ILE A 1 183 ? -2.696 9.852 3.948 1.00 94.62 183 ILE A N 1
ATOM 1502 C CA . ILE A 1 183 ? -3.677 10.692 3.251 1.00 94.62 183 ILE A CA 1
ATOM 1503 C C . ILE A 1 183 ? -4.133 10.124 1.907 1.00 94.62 183 ILE A C 1
ATOM 1505 O O . ILE A 1 183 ? -3.378 9.468 1.194 1.00 94.62 183 ILE A O 1
ATOM 1509 N N . ASN A 1 184 ? -5.370 10.451 1.547 1.00 92.06 184 ASN A N 1
ATOM 1510 C CA . ASN A 1 184 ? -5.846 10.506 0.167 1.00 92.06 184 ASN A CA 1
ATOM 1511 C C . ASN A 1 184 ? -6.628 11.810 -0.056 1.00 92.06 184 ASN A C 1
ATOM 1513 O O . ASN A 1 184 ? -6.962 12.514 0.894 1.00 92.06 184 ASN A O 1
ATOM 1517 N N . TYR A 1 185 ? -6.943 12.131 -1.304 1.00 88.38 185 TYR A N 1
ATOM 1518 C CA . TYR A 1 185 ? -7.733 13.291 -1.692 1.00 88.38 185 TYR A CA 1
ATOM 1519 C C . TYR A 1 185 ? -9.125 12.884 -2.178 1.00 88.38 185 TYR A C 1
ATOM 1521 O O . TYR A 1 185 ? -9.313 12.068 -3.090 1.00 88.38 185 TYR A O 1
ATOM 1529 N N . GLY A 1 186 ? -10.131 13.505 -1.559 1.00 80.69 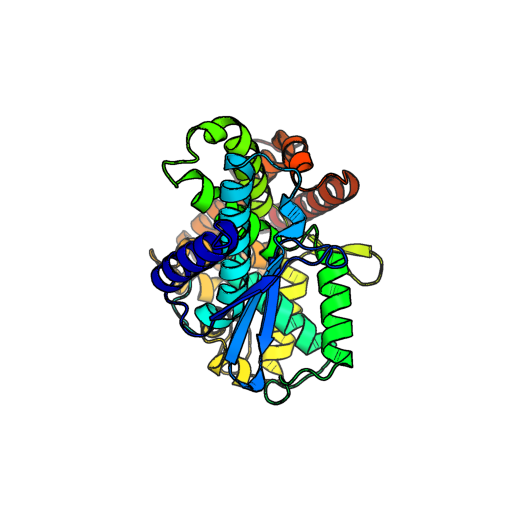186 GLY A N 1
ATOM 1530 C CA . GLY A 1 186 ? -11.525 13.411 -1.979 1.00 80.69 186 GLY A CA 1
ATOM 1531 C C . GLY A 1 186 ? -11.857 14.310 -3.177 1.00 80.69 186 GLY A C 1
ATOM 1532 O O . GLY A 1 186 ? -11.010 14.981 -3.759 1.00 80.69 186 GLY A O 1
ATOM 1533 N N . LYS A 1 187 ? -13.150 14.394 -3.530 1.00 72.12 187 LYS A N 1
ATOM 1534 C CA . LYS A 1 187 ? -13.626 15.225 -4.660 1.00 72.12 187 LYS A CA 1
ATOM 1535 C C . LYS A 1 187 ? -13.289 16.715 -4.521 1.00 72.12 187 LYS A C 1
ATOM 1537 O O . LYS A 1 187 ? -13.143 17.387 -5.533 1.00 72.12 187 LYS A O 1
ATOM 1542 N N . GLN A 1 188 ? -13.210 17.216 -3.290 1.00 77.31 188 GLN A N 1
ATOM 1543 C CA . GLN A 1 188 ? -12.939 18.624 -2.983 1.00 77.31 188 GLN A CA 1
ATOM 1544 C C . GLN A 1 188 ? -11.440 18.927 -2.826 1.00 77.31 188 GLN A C 1
ATOM 1546 O O . GLN A 1 188 ? -11.108 20.009 -2.366 1.00 77.31 188 GLN A O 1
ATOM 1551 N N . GLN A 1 189 ? -10.544 17.987 -3.166 1.00 80.69 189 GLN A N 1
ATOM 1552 C CA . GLN A 1 189 ? -9.094 18.113 -2.933 1.00 80.69 189 GLN A CA 1
ATOM 1553 C C . GLN A 1 189 ? -8.729 18.372 -1.460 1.00 80.69 189 GLN A C 1
ATOM 1555 O O . GLN A 1 189 ? -7.672 18.899 -1.147 1.00 80.69 189 GLN A O 1
ATOM 1560 N N . ILE A 1 190 ? -9.601 17.959 -0.539 1.00 86.12 190 ILE A N 1
ATOM 1561 C CA . ILE A 1 190 ? -9.320 17.956 0.895 1.00 86.12 190 ILE A CA 1
ATOM 1562 C C . ILE A 1 190 ? -8.669 16.618 1.238 1.00 86.12 190 ILE A C 1
ATOM 1564 O O . ILE A 1 190 ? -9.180 15.570 0.827 1.00 86.12 190 ILE A O 1
ATOM 1568 N N . ALA A 1 191 ? -7.575 16.669 1.999 1.00 91.50 191 ALA A N 1
ATOM 1569 C CA . ALA A 1 191 ? -6.906 15.489 2.526 1.00 91.50 191 ALA A CA 1
ATOM 1570 C C . ALA A 1 191 ? -7.807 14.746 3.531 1.00 91.50 191 ALA A C 1
ATOM 1572 O O . ALA A 1 191 ? -8.304 15.320 4.506 1.00 91.50 191 ALA A O 1
ATOM 1573 N N . LEU A 1 192 ? -8.004 13.456 3.289 1.00 91.88 192 LEU A N 1
ATOM 1574 C CA . LEU A 1 192 ? -8.797 12.527 4.089 1.00 91.88 192 LEU A CA 1
ATOM 1575 C C . LEU A 1 192 ? -7.897 11.432 4.656 1.00 91.88 192 LEU A C 1
ATOM 1577 O O . LEU A 1 192 ? -6.868 11.111 4.065 1.00 91.88 192 LEU A O 1
ATOM 1581 N N . ASP A 1 193 ? -8.307 10.844 5.782 1.00 92.69 193 ASP A N 1
ATOM 1582 C CA . ASP A 1 193 ? -7.633 9.674 6.351 1.00 92.69 193 ASP A CA 1
ATOM 1583 C C . ASP A 1 193 ? -7.736 8.501 5.373 1.00 92.69 193 ASP A C 1
ATOM 1585 O O . ASP A 1 193 ? -8.835 8.054 5.013 1.00 92.69 193 ASP A O 1
ATOM 1589 N N . ASN A 1 194 ? -6.575 8.022 4.938 1.00 92.75 194 ASN A N 1
ATOM 1590 C CA . ASN A 1 194 ? -6.465 6.982 3.940 1.00 92.75 194 ASN A CA 1
ATOM 1591 C C . ASN A 1 194 ? -7.082 5.667 4.418 1.00 92.75 194 ASN A C 1
ATOM 1593 O O . ASN A 1 194 ? -7.893 5.060 3.713 1.00 92.75 194 ASN A O 1
ATOM 1597 N N . PHE A 1 195 ? -6.749 5.261 5.646 1.00 95.19 195 PHE A N 1
ATOM 1598 C CA . PHE A 1 195 ? -7.243 4.011 6.203 1.00 95.19 195 PHE A CA 1
ATOM 1599 C C . PHE A 1 195 ? -8.745 4.081 6.458 1.00 95.19 195 PHE A C 1
ATOM 1601 O O . PHE A 1 195 ? -9.484 3.252 5.931 1.00 95.19 195 PHE A O 1
ATOM 1608 N N . GLY A 1 196 ? -9.217 5.090 7.198 1.00 94.00 196 GLY A N 1
ATOM 1609 C CA . GLY A 1 196 ? -10.634 5.234 7.527 1.00 94.00 196 GLY A CA 1
ATOM 1610 C C . GLY A 1 196 ? -11.523 5.293 6.285 1.00 94.00 196 GLY A C 1
ATOM 1611 O O . GLY A 1 196 ? -12.558 4.626 6.235 1.00 94.00 196 GLY A O 1
ATOM 1612 N N . THR A 1 197 ? -11.094 6.010 5.240 1.00 92.44 197 THR A N 1
ATOM 1613 C CA . THR A 1 197 ? -11.841 6.095 3.974 1.00 92.44 197 THR A CA 1
ATOM 1614 C C . THR A 1 197 ? -12.012 4.722 3.324 1.00 92.44 197 THR A C 1
ATOM 1616 O O . THR A 1 197 ? -13.129 4.347 2.956 1.00 92.44 197 THR A O 1
ATOM 1619 N N . TYR A 1 198 ? -10.920 3.969 3.166 1.00 93.06 198 TYR A N 1
ATOM 1620 C CA . TYR A 1 198 ? -10.955 2.694 2.447 1.00 93.06 198 TYR A CA 1
ATOM 1621 C C . TYR A 1 198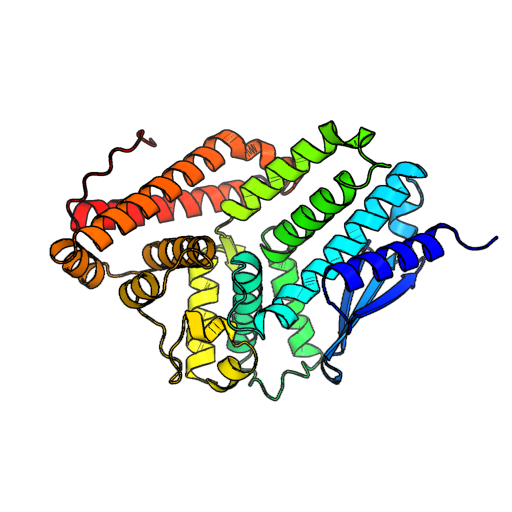 ? -11.534 1.559 3.287 1.00 93.06 198 TYR A C 1
ATOM 1623 O O . TYR A 1 198 ? -12.239 0.696 2.762 1.00 93.06 198 TYR A O 1
ATOM 1631 N N . TYR A 1 199 ? -11.313 1.580 4.599 1.00 95.19 199 TYR A N 1
ATOM 1632 C CA . TYR A 1 199 ? -11.894 0.613 5.516 1.00 95.19 199 TYR A CA 1
ATOM 1633 C C . TYR A 1 199 ? -13.420 0.733 5.562 1.00 95.19 199 TYR A C 1
ATOM 1635 O O . TYR A 1 199 ? -14.114 -0.256 5.338 1.00 95.19 199 TYR A O 1
ATOM 1643 N N . ILE A 1 200 ? -13.963 1.945 5.745 1.00 92.88 200 ILE A N 1
ATOM 1644 C CA . ILE A 1 200 ? -15.418 2.178 5.762 1.00 92.88 200 ILE A CA 1
ATOM 1645 C C . ILE A 1 200 ? -16.039 1.837 4.403 1.00 92.88 200 ILE A C 1
ATOM 1647 O O . ILE A 1 200 ? -17.087 1.190 4.334 1.00 92.88 200 ILE A O 1
ATOM 1651 N N . GLY A 1 201 ? -15.400 2.255 3.305 1.00 92.88 201 GLY A N 1
ATOM 1652 C CA . GLY A 1 201 ? -15.860 1.944 1.953 1.00 92.88 201 GLY A CA 1
ATOM 1653 C C . GLY A 1 201 ? -15.939 0.439 1.688 1.00 92.88 201 GLY A C 1
ATOM 1654 O O . GLY A 1 201 ? -16.941 -0.033 1.140 1.00 92.88 201 GLY A O 1
ATOM 1655 N N . THR A 1 202 ? -14.925 -0.301 2.142 1.00 94.81 202 THR A N 1
ATOM 1656 C CA . THR A 1 202 ? -14.856 -1.764 2.058 1.00 94.81 202 THR A CA 1
ATOM 1657 C C . THR A 1 202 ? -15.891 -2.429 2.954 1.00 94.81 202 THR A C 1
ATOM 1659 O O . THR A 1 202 ? -16.651 -3.253 2.458 1.00 94.81 202 THR A O 1
ATOM 1662 N N . ALA A 1 203 ? -15.994 -2.043 4.227 1.00 94.62 203 ALA A N 1
ATOM 1663 C CA . ALA A 1 203 ? -16.962 -2.606 5.169 1.00 94.62 203 ALA A CA 1
ATOM 1664 C C . ALA A 1 203 ? -18.402 -2.487 4.644 1.00 94.62 203 ALA A C 1
ATOM 1666 O O . ALA A 1 203 ? -19.141 -3.469 4.588 1.00 94.62 203 ALA A O 1
ATOM 1667 N N . ASN A 1 204 ? -18.769 -1.303 4.143 1.00 93.88 204 ASN A N 1
ATOM 1668 C CA . ASN A 1 204 ? -20.074 -1.072 3.523 1.00 93.88 204 ASN A CA 1
ATOM 1669 C C . ASN A 1 204 ? -20.307 -1.958 2.290 1.00 93.88 204 ASN A C 1
ATOM 1671 O O . ASN A 1 204 ? -21.430 -2.399 2.039 1.00 93.88 204 ASN A O 1
ATOM 1675 N N . TYR A 1 205 ? -19.259 -2.206 1.502 1.00 93.75 205 TYR A N 1
ATOM 1676 C CA . TYR A 1 205 ? -19.349 -3.059 0.323 1.00 93.75 205 TYR A CA 1
ATOM 1677 C C . TYR A 1 205 ? -19.514 -4.530 0.688 1.00 93.75 205 TYR A C 1
ATOM 1679 O O . TYR A 1 205 ? -20.400 -5.188 0.151 1.00 93.75 205 TYR A O 1
ATOM 1687 N N . VAL A 1 206 ? -18.684 -5.030 1.604 1.00 95.06 206 VAL A N 1
ATOM 1688 C CA . VAL A 1 206 ? -18.690 -6.421 2.066 1.00 95.06 206 VAL A CA 1
ATOM 1689 C C . VAL A 1 206 ? -20.041 -6.756 2.692 1.00 95.06 206 VAL A C 1
ATOM 1691 O O . VAL A 1 206 ? -20.654 -7.739 2.291 1.00 95.06 206 VAL A O 1
ATOM 1694 N N . LYS A 1 207 ? -20.569 -5.894 3.568 1.00 93.56 207 LYS A N 1
ATOM 1695 C CA . LYS A 1 207 ? -21.903 -6.062 4.163 1.00 93.56 207 LYS A CA 1
ATOM 1696 C C . LYS A 1 207 ? -23.013 -6.170 3.115 1.00 93.56 207 LYS A C 1
ATOM 1698 O O . LYS A 1 207 ? -23.957 -6.937 3.269 1.00 93.56 207 LYS A O 1
ATOM 1703 N N . LYS A 1 208 ? -22.909 -5.405 2.024 1.00 93.81 208 LYS A N 1
ATOM 1704 C CA . LYS A 1 208 ? -23.885 -5.445 0.925 1.00 93.81 208 LYS A CA 1
ATOM 1705 C C . LYS A 1 208 ? -23.684 -6.644 -0.009 1.00 93.81 208 LYS A C 1
ATOM 1707 O O . LYS A 1 208 ? -24.656 -7.168 -0.551 1.00 93.81 208 LYS A O 1
ATOM 1712 N N . TYR A 1 209 ? -22.439 -7.048 -0.236 1.00 91.44 209 TYR A N 1
ATOM 1713 C CA . TYR A 1 209 ? -22.047 -8.071 -1.200 1.00 91.44 209 TYR A CA 1
ATOM 1714 C C . TYR A 1 209 ? -21.013 -9.038 -0.593 1.00 91.44 209 TYR A C 1
ATOM 1716 O O . TYR A 1 209 ? -19.871 -9.081 -1.060 1.00 91.44 209 TYR A O 1
ATOM 1724 N N . PRO A 1 210 ? -21.396 -9.876 0.389 1.00 91.12 210 PRO A N 1
ATOM 1725 C CA . PRO A 1 210 ? -20.451 -10.719 1.133 1.00 91.12 210 PRO A CA 1
ATOM 1726 C C . PRO A 1 210 ? -19.719 -11.735 0.249 1.00 91.12 210 PRO A C 1
ATOM 1728 O O . PRO A 1 210 ? -18.622 -12.173 0.577 1.00 91.12 210 PRO A O 1
ATOM 1731 N N . ARG A 1 211 ? -20.253 -12.045 -0.944 1.00 88.44 211 ARG A N 1
ATOM 1732 C CA . ARG A 1 211 ? -19.581 -12.882 -1.956 1.00 88.44 211 ARG A CA 1
ATOM 1733 C C . ARG A 1 211 ? -18.182 -12.383 -2.339 1.00 88.44 211 ARG A C 1
ATOM 1735 O O . ARG A 1 211 ? -17.375 -13.193 -2.781 1.00 88.44 211 ARG A O 1
ATOM 1742 N N . ILE A 1 212 ? -17.875 -11.095 -2.158 1.00 89.38 212 ILE A N 1
ATOM 1743 C CA . ILE A 1 212 ? -16.531 -10.549 -2.399 1.00 89.38 212 ILE A CA 1
ATOM 1744 C C . ILE A 1 212 ? -15.458 -11.205 -1.510 1.00 89.38 212 ILE A C 1
ATOM 1746 O O . ILE A 1 212 ? -14.302 -11.278 -1.916 1.00 89.38 212 ILE A O 1
ATOM 1750 N N . LEU A 1 213 ? -15.843 -11.742 -0.344 1.00 93.25 213 LEU A N 1
ATOM 1751 C CA . LEU A 1 213 ? -14.962 -12.481 0.568 1.00 93.25 213 LEU A CA 1
ATOM 1752 C C . LEU A 1 213 ? -14.497 -13.827 -0.008 1.00 93.25 213 LEU A C 1
ATOM 1754 O O . LEU A 1 213 ? -13.463 -14.346 0.408 1.00 93.25 213 LEU A O 1
ATOM 1758 N N . ASN A 1 214 ? -15.238 -14.388 -0.970 1.00 90.38 214 ASN A N 1
ATOM 1759 C CA . ASN A 1 214 ? -14.846 -15.619 -1.661 1.00 90.38 214 ASN A CA 1
ATOM 1760 C C . ASN A 1 214 ? -13.808 -15.350 -2.756 1.00 90.38 214 ASN A C 1
ATOM 1762 O O . ASN A 1 214 ? -12.953 -16.201 -2.999 1.00 90.38 214 ASN A O 1
ATOM 1766 N N . GLU A 1 215 ? -13.891 -14.178 -3.394 1.00 86.88 215 GLU A N 1
ATOM 1767 C CA . GLU A 1 215 ? -12.931 -13.724 -4.403 1.00 86.88 215 GLU A CA 1
ATOM 1768 C C . GLU A 1 215 ? -11.630 -13.283 -3.727 1.00 86.88 215 GLU A C 1
ATOM 1770 O O . GLU A 1 215 ? -10.568 -13.843 -3.982 1.00 86.88 215 GLU A O 1
ATOM 1775 N N . TYR A 1 216 ? -11.718 -12.330 -2.796 1.00 90.94 216 TYR A N 1
ATOM 1776 C CA . TYR A 1 216 ? -10.576 -11.783 -2.068 1.00 90.94 216 TYR A CA 1
ATOM 1777 C C . TYR A 1 216 ? -10.512 -12.366 -0.663 1.00 90.94 216 TYR A C 1
ATOM 1779 O O . TYR A 1 216 ? -10.849 -11.709 0.326 1.00 90.94 216 TYR A O 1
ATOM 1787 N N . LYS A 1 217 ? -10.062 -13.622 -0.574 1.00 95.38 217 LYS A N 1
ATOM 1788 C CA . LYS A 1 217 ? -10.073 -14.385 0.681 1.00 95.38 217 LYS A CA 1
ATOM 1789 C C . LYS A 1 217 ? -9.273 -13.739 1.807 1.00 95.38 217 LYS A C 1
ATOM 1791 O O . LYS A 1 217 ? -9.576 -14.001 2.968 1.00 95.38 217 LYS A O 1
ATOM 1796 N N . VAL A 1 218 ? -8.304 -12.873 1.496 1.00 96.12 218 VAL A N 1
ATOM 1797 C CA . VAL A 1 218 ? -7.559 -12.099 2.503 1.00 96.12 218 VAL A CA 1
ATOM 1798 C C . VAL A 1 218 ? -8.470 -11.233 3.380 1.00 96.12 218 VAL A C 1
ATOM 1800 O O . VAL A 1 218 ? -8.141 -10.982 4.537 1.00 96.12 218 VAL A O 1
ATOM 1803 N N . LEU A 1 219 ? -9.637 -10.809 2.878 1.00 96.62 219 LEU A N 1
ATOM 1804 C CA . LEU A 1 219 ? -10.607 -10.032 3.651 1.00 96.62 219 LEU A CA 1
ATOM 1805 C C . LEU A 1 219 ? -11.208 -10.824 4.815 1.00 96.62 219 LEU A C 1
ATOM 1807 O O . LEU A 1 219 ? -11.569 -10.215 5.818 1.00 96.62 219 LEU A O 1
ATOM 1811 N N . ASN A 1 220 ? -11.239 -12.160 4.748 1.00 96.94 220 ASN A N 1
ATOM 1812 C CA . ASN A 1 220 ? -11.697 -13.000 5.863 1.00 96.94 220 ASN A CA 1
ATOM 1813 C C . ASN A 1 220 ? -10.801 -12.872 7.105 1.00 96.94 220 ASN A C 1
ATOM 1815 O O . ASN A 1 220 ? -11.186 -13.306 8.189 1.00 96.94 220 ASN A O 1
ATOM 1819 N N . ASN A 1 221 ? -9.616 -12.260 6.990 1.00 97.12 221 ASN A N 1
ATOM 1820 C CA . ASN A 1 221 ? -8.807 -11.890 8.150 1.00 97.12 221 ASN A CA 1
ATOM 1821 C C . ASN A 1 221 ? -9.454 -10.757 8.962 1.00 97.12 221 ASN A C 1
ATOM 1823 O O . ASN A 1 221 ? -9.334 -10.763 10.183 1.00 97.12 221 ASN A O 1
ATOM 1827 N N . PHE A 1 222 ? -10.196 -9.853 8.313 1.00 97.44 222 PHE A N 1
ATOM 1828 C CA . PHE A 1 222 ? -10.716 -8.609 8.899 1.00 97.44 222 PHE A CA 1
ATOM 1829 C C . PHE A 1 222 ? -12.242 -8.543 9.001 1.00 97.44 222 PHE A C 1
ATOM 1831 O O . PHE A 1 222 ? -12.763 -7.747 9.775 1.00 97.44 222 PHE A O 1
ATOM 1838 N N . PHE A 1 223 ? -12.953 -9.371 8.239 1.00 97.31 223 PHE A N 1
ATOM 1839 C CA . PHE A 1 223 ? -14.412 -9.423 8.202 1.00 97.31 223 PHE A CA 1
ATOM 1840 C C . PHE A 1 223 ? -14.900 -10.836 8.522 1.00 97.31 223 PHE A C 1
ATOM 1842 O O . PHE A 1 223 ? -14.224 -11.823 8.224 1.00 97.31 223 PHE A O 1
ATOM 1849 N N . ASN A 1 224 ? -16.067 -10.918 9.148 1.00 95.38 224 ASN A N 1
ATOM 1850 C CA . ASN A 1 224 ? -16.806 -12.151 9.374 1.00 95.38 224 ASN A CA 1
ATOM 1851 C C . ASN A 1 224 ? -17.557 -12.568 8.098 1.00 95.38 224 ASN A C 1
ATOM 1853 O O . ASN A 1 224 ? -17.690 -11.793 7.150 1.00 95.38 224 ASN A O 1
ATOM 1857 N N . SER A 1 225 ? -18.057 -13.804 8.065 1.00 90.75 225 SER A N 1
ATOM 1858 C CA . SER A 1 225 ? -18.766 -14.361 6.901 1.00 90.75 225 SER A CA 1
ATOM 1859 C C . SER A 1 225 ? -20.099 -13.666 6.595 1.00 90.75 225 SER A C 1
ATOM 1861 O O . SER A 1 225 ? -20.547 -13.683 5.449 1.00 90.75 225 SER A O 1
ATOM 1863 N N . ASP A 1 226 ? -20.713 -13.031 7.594 1.00 88.12 226 ASP A N 1
ATOM 1864 C CA . ASP A 1 226 ? -21.893 -12.166 7.459 1.00 88.12 226 ASP A CA 1
ATOM 1865 C C . ASP A 1 226 ? -21.551 -10.750 6.955 1.00 88.12 226 ASP A C 1
ATOM 1867 O O . ASP A 1 226 ? -22.440 -9.952 6.657 1.00 88.12 226 ASP A O 1
ATOM 1871 N N . GLY A 1 227 ? -20.259 -10.455 6.803 1.00 88.19 227 GLY A N 1
ATOM 1872 C CA . GLY A 1 227 ? -19.726 -9.189 6.331 1.00 88.19 227 GLY A CA 1
ATOM 1873 C C . GLY A 1 227 ? -19.531 -8.131 7.412 1.00 88.19 227 GLY A C 1
ATOM 1874 O O . GLY A 1 227 ? -19.094 -7.025 7.083 1.00 88.19 227 GLY A O 1
ATOM 1875 N N . GLU A 1 228 ? -19.804 -8.448 8.680 1.00 92.44 228 GLU A N 1
ATOM 1876 C CA . GLU A 1 228 ? -19.488 -7.549 9.785 1.00 92.44 228 GLU A CA 1
ATOM 1877 C C . GLU A 1 228 ? -17.967 -7.485 10.017 1.00 92.44 228 GLU A C 1
ATOM 1879 O O . GLU A 1 228 ? -17.274 -8.504 9.905 1.00 92.44 228 GLU A O 1
ATOM 1884 N N . PRO A 1 229 ? -17.397 -6.309 10.328 1.00 94.50 229 PRO A N 1
ATOM 1885 C CA . PRO A 1 229 ? -15.977 -6.209 10.631 1.00 94.50 229 PRO A CA 1
ATOM 1886 C C . PRO A 1 229 ? -15.636 -6.875 11.967 1.00 94.50 229 PRO A C 1
ATOM 1888 O O . PRO A 1 229 ? -16.398 -6.794 12.930 1.00 94.50 229 PRO A O 1
ATOM 1891 N N . LYS A 1 230 ? -14.456 -7.492 12.050 1.00 95.44 230 LYS A N 1
ATOM 1892 C CA . LYS A 1 230 ? -13.925 -8.022 13.310 1.00 95.44 230 LYS A CA 1
ATOM 1893 C C . LYS A 1 230 ? -13.461 -6.882 14.208 1.00 95.44 230 LYS A C 1
ATOM 1895 O O . LYS A 1 230 ? -12.832 -5.930 13.745 1.00 95.44 230 LYS A O 1
ATOM 1900 N N . ASP A 1 231 ? -13.734 -7.002 15.501 1.00 93.88 231 ASP A N 1
ATOM 1901 C CA . ASP A 1 231 ? -13.227 -6.062 16.493 1.00 93.88 231 ASP A CA 1
ATOM 1902 C C . ASP A 1 231 ? -11.710 -6.231 16.719 1.00 93.88 231 ASP A C 1
ATOM 1904 O O . ASP A 1 231 ? -11.100 -7.246 16.368 1.00 93.88 231 ASP A O 1
ATOM 1908 N N . ILE A 1 232 ? -11.091 -5.220 17.331 1.00 96.00 232 ILE A N 1
ATOM 1909 C CA . ILE A 1 232 ? -9.644 -5.181 17.577 1.00 96.00 232 ILE A CA 1
ATOM 1910 C C . ILE A 1 232 ? -9.160 -6.346 18.441 1.00 96.00 232 ILE A C 1
ATOM 1912 O O . ILE A 1 232 ? -8.066 -6.856 18.203 1.00 96.00 232 ILE A O 1
ATOM 1916 N N . TYR A 1 233 ? -9.935 -6.769 19.439 1.00 96.50 233 TYR A N 1
ATOM 1917 C CA . TYR A 1 233 ? -9.511 -7.837 20.337 1.00 96.50 233 TYR A CA 1
ATOM 1918 C C . TYR A 1 233 ? -9.509 -9.186 19.614 1.00 96.50 233 TYR A C 1
ATOM 1920 O O . TYR A 1 233 ? -8.551 -9.951 19.725 1.00 96.50 233 TYR A O 1
ATOM 1928 N N . THR A 1 234 ? -10.515 -9.431 18.775 1.00 96.75 234 THR A N 1
ATOM 1929 C CA . THR A 1 234 ? -10.562 -10.578 17.866 1.00 96.75 234 THR A CA 1
ATOM 1930 C C . THR A 1 234 ? -9.376 -10.572 16.896 1.00 96.75 234 THR A C 1
ATOM 1932 O O . THR A 1 234 ? -8.735 -11.605 16.693 1.00 96.75 234 THR A O 1
ATOM 1935 N N . LEU A 1 235 ? -9.031 -9.419 16.310 1.00 97.50 235 LEU A N 1
ATOM 1936 C CA . LEU A 1 235 ? -7.843 -9.298 15.454 1.00 97.50 235 LEU A CA 1
ATOM 1937 C C . LEU A 1 235 ? -6.556 -9.604 16.231 1.00 97.50 235 LEU A C 1
ATOM 1939 O O . LEU A 1 235 ? -5.726 -10.371 15.751 1.00 97.50 235 LEU A O 1
ATOM 1943 N N . TYR A 1 236 ? -6.414 -9.066 17.443 1.00 97.81 236 TYR A N 1
ATOM 1944 C CA . TYR A 1 236 ? -5.277 -9.335 18.322 1.00 97.81 236 TYR A CA 1
ATOM 1945 C C . TYR A 1 236 ? -5.123 -10.831 18.631 1.00 97.81 236 TYR A C 1
ATOM 1947 O O . TYR A 1 236 ? -4.019 -11.357 18.527 1.00 97.81 236 TYR A O 1
ATOM 1955 N N . LYS A 1 237 ? -6.212 -11.546 18.940 1.00 97.69 237 LYS A N 1
ATOM 1956 C CA . LYS A 1 237 ? -6.158 -12.995 19.210 1.00 97.69 237 LYS A CA 1
ATOM 1957 C C . LYS A 1 237 ? -5.798 -13.836 17.980 1.00 97.69 237 LYS A C 1
ATOM 1959 O O . LYS A 1 237 ? -5.229 -14.910 18.140 1.00 97.69 237 LYS A O 1
ATOM 1964 N N . ASN A 1 238 ? -6.079 -13.346 16.772 1.00 97.12 238 ASN A N 1
ATOM 1965 C CA . ASN A 1 238 ? -5.716 -14.007 15.509 1.00 97.12 238 ASN A CA 1
ATOM 1966 C C . ASN A 1 238 ? -4.287 -13.679 15.033 1.00 97.12 238 ASN A C 1
ATOM 1968 O O . ASN A 1 238 ? -3.815 -14.223 14.028 1.00 97.12 238 ASN A O 1
ATOM 1972 N N . ARG A 1 239 ? -3.589 -12.780 15.733 1.00 97.06 239 ARG A N 1
ATOM 1973 C CA . ARG A 1 239 ? -2.208 -12.409 15.437 1.00 97.06 239 ARG A CA 1
ATOM 1974 C C . ARG A 1 239 ? -1.251 -13.552 15.787 1.00 97.06 239 ARG A C 1
ATOM 1976 O O . ARG A 1 239 ? -1.331 -14.137 16.862 1.00 97.06 239 ARG A O 1
ATOM 1983 N N . ASN A 1 240 ? -0.277 -13.810 14.922 1.00 96.25 240 ASN A N 1
ATOM 1984 C CA . ASN A 1 240 ? 0.788 -14.788 15.132 1.00 96.25 240 ASN A CA 1
ATOM 1985 C C . ASN A 1 240 ? 2.118 -14.309 14.517 1.00 96.25 240 ASN A C 1
ATOM 1987 O O . ASN A 1 240 ? 2.210 -13.206 13.978 1.00 96.25 240 ASN A O 1
ATOM 1991 N N . ASN A 1 241 ? 3.161 -15.138 14.589 1.00 96.06 241 ASN A N 1
ATOM 1992 C CA . ASN A 1 241 ? 4.495 -14.782 14.095 1.00 96.06 241 ASN A CA 1
ATOM 1993 C C . ASN A 1 241 ? 4.543 -14.519 12.581 1.00 96.06 241 ASN A C 1
ATOM 1995 O O . ASN A 1 241 ? 5.356 -13.713 12.137 1.00 96.06 241 ASN A O 1
ATOM 1999 N N . GLU A 1 242 ? 3.666 -15.137 11.792 1.00 96.38 242 GLU A N 1
ATOM 2000 C CA . GLU A 1 242 ? 3.649 -14.988 10.333 1.00 96.38 242 GLU A CA 1
ATOM 2001 C C . GLU A 1 242 ? 2.939 -13.706 9.892 1.00 96.38 242 GLU A C 1
ATOM 2003 O O . GLU A 1 242 ? 3.376 -13.034 8.959 1.00 96.38 242 GLU A O 1
ATOM 2008 N N . ASN A 1 243 ? 1.849 -13.342 10.572 1.00 96.81 243 ASN A N 1
ATOM 2009 C CA . ASN A 1 243 ? 0.967 -12.256 10.143 1.00 96.81 243 ASN A CA 1
ATOM 2010 C C . ASN A 1 243 ? 1.147 -10.950 10.937 1.00 96.81 243 ASN A C 1
ATOM 2012 O O . ASN A 1 243 ? 0.513 -9.943 10.610 1.00 96.81 243 ASN A O 1
ATOM 2016 N N . HIS A 1 244 ? 2.007 -10.943 11.962 1.00 96.69 244 HIS A N 1
ATOM 2017 C CA . HIS A 1 244 ? 2.060 -9.848 12.925 1.00 96.69 244 HIS A CA 1
ATOM 2018 C C . HIS A 1 244 ? 2.276 -8.463 12.315 1.00 96.69 244 HIS A C 1
ATOM 2020 O O . HIS A 1 244 ? 1.643 -7.515 12.760 1.00 96.69 244 HIS A O 1
ATOM 2026 N N . VAL A 1 245 ? 3.123 -8.328 11.291 1.00 95.06 245 VAL A N 1
ATOM 2027 C CA . VAL A 1 245 ? 3.396 -7.027 10.653 1.00 95.06 245 VAL A CA 1
ATOM 2028 C C . VAL A 1 245 ? 2.121 -6.431 10.052 1.00 95.06 245 VAL A C 1
ATOM 2030 O O . VAL A 1 245 ? 1.852 -5.239 10.207 1.00 95.06 245 VAL A O 1
ATOM 2033 N N . LEU A 1 246 ? 1.316 -7.267 9.391 1.00 96.38 246 LEU A N 1
ATOM 2034 C CA . LEU A 1 246 ? 0.030 -6.864 8.834 1.00 96.38 246 LEU A CA 1
ATOM 2035 C C . LEU A 1 246 ? -0.954 -6.499 9.947 1.00 96.38 246 LEU A C 1
ATOM 2037 O O . LEU A 1 246 ? -1.549 -5.424 9.902 1.00 96.38 246 LEU A O 1
ATOM 2041 N N . TYR A 1 247 ? -1.126 -7.390 10.924 1.00 98.06 247 TYR A N 1
ATOM 2042 C CA . TYR A 1 247 ? -2.114 -7.225 11.990 1.00 98.06 247 TYR A CA 1
ATOM 2043 C C . TYR A 1 247 ? -1.794 -6.024 12.882 1.00 98.06 247 TYR A C 1
ATOM 2045 O O . TYR A 1 247 ? -2.687 -5.227 13.149 1.00 98.06 247 TYR A O 1
ATOM 2053 N N . ASP A 1 248 ? -0.529 -5.823 13.255 1.00 97.62 248 ASP A N 1
ATOM 2054 C CA . ASP A 1 248 ? -0.076 -4.676 14.051 1.00 97.62 248 ASP A CA 1
ATOM 2055 C C . ASP A 1 248 ? -0.389 -3.362 13.341 1.00 97.62 248 ASP A C 1
ATOM 2057 O O . ASP A 1 248 ? -0.963 -2.444 13.934 1.00 97.62 248 ASP A O 1
ATOM 2061 N N . ARG A 1 249 ? -0.070 -3.276 12.044 1.00 96.06 249 ARG A N 1
ATOM 2062 C CA . ARG A 1 249 ? -0.350 -2.078 11.251 1.00 96.06 249 ARG A CA 1
ATOM 2063 C C . ARG A 1 249 ? -1.850 -1.865 11.061 1.00 96.06 249 ARG A C 1
ATOM 2065 O O . ARG A 1 249 ? -2.312 -0.732 11.156 1.00 96.06 249 ARG A O 1
ATOM 2072 N N . PHE A 1 250 ? -2.619 -2.923 10.825 1.00 97.19 250 PHE A N 1
ATOM 2073 C CA . PHE A 1 250 ? -4.068 -2.825 10.660 1.00 97.19 250 PHE A CA 1
ATOM 2074 C C . PHE A 1 250 ? -4.762 -2.393 11.958 1.00 97.19 250 PHE A C 1
ATOM 2076 O O . PHE A 1 250 ? -5.535 -1.440 11.943 1.00 97.19 250 PHE A O 1
ATOM 2083 N N . ILE A 1 251 ? -4.434 -3.028 13.088 1.00 97.38 251 ILE A N 1
ATOM 2084 C CA . ILE A 1 251 ? -4.978 -2.695 14.410 1.00 97.38 251 ILE A CA 1
ATOM 2085 C C . ILE A 1 251 ? -4.617 -1.260 14.795 1.00 97.38 251 ILE A C 1
ATOM 2087 O O . ILE A 1 251 ? -5.491 -0.521 15.235 1.00 97.38 251 ILE A O 1
ATOM 2091 N N . THR A 1 252 ? -3.369 -0.832 14.574 1.00 96.38 252 THR A N 1
ATOM 2092 C CA . THR A 1 252 ? -2.947 0.551 14.851 1.00 96.38 252 THR A CA 1
ATOM 2093 C C . THR A 1 252 ? -3.811 1.561 14.096 1.00 96.38 252 THR A C 1
ATOM 2095 O O . THR A 1 252 ? -4.319 2.510 14.689 1.00 96.38 252 THR A O 1
ATOM 2098 N N . ASN A 1 253 ? -4.027 1.349 12.795 1.00 95.75 253 ASN A N 1
ATOM 2099 C CA . ASN A 1 253 ? -4.852 2.263 12.009 1.00 95.75 253 ASN A CA 1
ATOM 2100 C C . ASN A 1 253 ? -6.342 2.167 12.368 1.00 95.75 253 ASN A C 1
ATOM 2102 O O . ASN A 1 253 ? -7.039 3.179 12.339 1.00 95.75 253 ASN A O 1
ATOM 2106 N N . LEU A 1 254 ? -6.827 0.991 12.778 1.00 95.12 254 LEU A N 1
ATOM 2107 C CA . LEU A 1 254 ? -8.193 0.829 13.266 1.00 95.12 254 LEU A CA 1
ATOM 2108 C C . LEU A 1 254 ? -8.418 1.593 14.577 1.00 95.12 254 LEU A C 1
ATOM 2110 O O . LEU A 1 254 ? -9.399 2.325 14.671 1.00 95.12 254 LEU A O 1
ATOM 2114 N N . LEU A 1 255 ? -7.482 1.521 15.531 1.00 93.12 255 LEU A N 1
ATOM 2115 C CA . LEU A 1 255 ? -7.507 2.325 16.763 1.00 93.12 255 LEU A CA 1
ATOM 2116 C C . LEU A 1 255 ? -7.604 3.824 16.455 1.00 93.12 255 LEU A C 1
ATOM 2118 O O . LEU A 1 255 ? -8.407 4.533 17.054 1.00 93.12 255 LEU A O 1
ATOM 2122 N N . ILE A 1 256 ? -6.813 4.307 15.494 1.00 92.06 256 ILE A N 1
ATOM 2123 C CA . ILE A 1 256 ? -6.804 5.717 15.079 1.00 92.06 256 ILE A CA 1
ATOM 2124 C C . ILE A 1 256 ? -8.108 6.104 14.361 1.00 92.06 256 ILE A C 1
ATOM 2126 O O . ILE A 1 256 ? -8.586 7.237 14.477 1.00 92.06 256 ILE A O 1
ATOM 2130 N N . ALA A 1 257 ? -8.702 5.194 13.592 1.00 89.81 257 ALA A N 1
ATOM 2131 C CA . ALA A 1 257 ? -9.936 5.461 12.860 1.00 89.81 257 ALA A CA 1
ATOM 2132 C C . ALA A 1 257 ? -11.187 5.442 13.755 1.00 89.81 257 ALA A C 1
ATOM 2134 O O . ALA A 1 257 ? -12.178 6.096 13.419 1.00 89.81 257 ALA A O 1
ATOM 2135 N N . MET A 1 258 ? -11.153 4.732 14.887 1.00 80.19 258 MET A N 1
ATOM 2136 C CA . MET A 1 258 ? -12.281 4.623 15.815 1.00 80.19 258 MET A CA 1
ATOM 2137 C C . MET A 1 258 ? -12.668 5.964 16.452 1.00 80.19 258 MET A C 1
ATOM 2139 O O . MET A 1 258 ? -11.847 6.847 16.700 1.00 80.19 258 MET A O 1
ATOM 2143 N N . THR A 1 259 ? -13.965 6.111 16.728 1.00 71.06 259 THR A N 1
ATOM 2144 C CA . THR A 1 259 ? -14.544 7.303 17.367 1.00 71.06 259 THR A CA 1
ATOM 2145 C C . THR A 1 259 ? -14.879 7.096 18.845 1.00 71.06 259 THR A C 1
ATOM 2147 O O . THR A 1 259 ? -15.025 8.084 19.564 1.00 71.06 259 THR A O 1
ATOM 2150 N N . ASN A 1 260 ? -15.005 5.842 19.301 1.00 80.31 260 ASN A N 1
ATOM 2151 C CA . ASN A 1 260 ? -15.273 5.477 20.693 1.00 80.31 260 ASN A CA 1
ATOM 2152 C C . ASN A 1 260 ? -14.245 4.440 21.185 1.00 80.31 260 ASN A C 1
ATOM 2154 O O . ASN A 1 260 ? -14.107 3.379 20.579 1.00 80.31 260 ASN A O 1
ATOM 2158 N N . ASN A 1 261 ? -13.575 4.747 22.297 1.00 83.81 261 ASN A N 1
ATOM 2159 C CA . ASN A 1 261 ? -12.545 3.920 22.918 1.00 83.81 261 ASN A CA 1
ATOM 2160 C C . ASN A 1 261 ? -13.056 3.034 24.067 1.00 83.81 261 ASN A C 1
ATOM 2162 O O . ASN A 1 261 ? -12.312 2.166 24.514 1.00 83.81 261 ASN A O 1
ATOM 2166 N N . ASP A 1 262 ? -14.294 3.210 24.541 1.00 87.19 262 ASP A N 1
ATOM 2167 C CA . ASP A 1 262 ? -14.810 2.607 25.782 1.00 87.19 262 ASP A CA 1
ATOM 2168 C C . ASP A 1 262 ? -14.605 1.091 25.845 1.00 87.19 262 ASP A C 1
ATOM 2170 O O . ASP A 1 262 ? -14.198 0.543 26.867 1.00 87.19 262 ASP A O 1
ATOM 2174 N N . VAL A 1 263 ? -14.887 0.400 24.737 1.00 89.69 263 VAL A N 1
ATOM 2175 C CA . VAL A 1 263 ? -14.745 -1.059 24.648 1.00 89.69 263 VAL A CA 1
ATOM 2176 C C . VAL A 1 263 ? -13.278 -1.463 24.782 1.00 89.69 263 VAL A C 1
ATOM 2178 O O . VAL A 1 263 ? -12.965 -2.382 25.530 1.00 89.69 263 VAL A O 1
ATOM 2181 N N . ILE A 1 264 ? -12.373 -0.754 24.106 1.00 91.19 264 ILE A N 1
ATOM 2182 C CA . ILE A 1 264 ? -10.935 -1.036 24.151 1.00 91.19 264 ILE A CA 1
ATOM 2183 C C . ILE A 1 264 ? -10.377 -0.761 25.544 1.00 91.19 264 ILE A C 1
ATOM 2185 O O . ILE A 1 264 ? -9.662 -1.603 26.079 1.00 91.19 264 ILE A O 1
ATOM 2189 N N . VAL A 1 265 ? -10.753 0.365 26.156 1.00 90.56 265 VAL A N 1
ATOM 2190 C CA . VAL A 1 265 ? -10.328 0.731 27.514 1.00 90.56 265 VAL A CA 1
ATOM 2191 C C . VAL A 1 265 ? -10.749 -0.340 28.519 1.00 90.56 265 VAL A C 1
ATOM 2193 O O . VAL A 1 265 ? -9.906 -0.828 29.265 1.00 90.56 265 VAL A O 1
ATOM 2196 N N . LYS A 1 266 ? -12.011 -0.787 28.481 1.00 92.44 266 LYS A N 1
ATOM 2197 C CA . LYS A 1 266 ? -12.501 -1.862 29.361 1.00 92.44 266 LYS A CA 1
ATOM 2198 C C . LYS A 1 266 ? -11.720 -3.163 29.192 1.00 92.44 266 LYS A C 1
ATOM 2200 O O . LYS A 1 266 ? -11.422 -3.835 30.172 1.00 92.44 266 LYS A O 1
ATOM 2205 N N . ILE A 1 267 ? -11.363 -3.525 27.960 1.00 93.50 267 ILE A N 1
ATOM 2206 C CA . ILE A 1 267 ? -10.559 -4.728 27.716 1.00 93.50 267 ILE A CA 1
ATOM 2207 C C . ILE A 1 267 ? -9.138 -4.541 28.267 1.00 93.50 267 ILE A C 1
ATOM 2209 O O . ILE A 1 267 ? -8.624 -5.449 28.911 1.00 93.50 267 ILE A O 1
ATOM 2213 N N . MET A 1 268 ? -8.519 -3.370 28.082 1.00 93.12 268 MET A N 1
ATOM 2214 C CA . MET A 1 268 ? -7.193 -3.059 28.640 1.00 93.12 268 MET A CA 1
ATOM 2215 C C . MET A 1 268 ? -7.167 -3.071 30.178 1.00 93.12 268 MET A C 1
ATOM 2217 O O . MET A 1 268 ? -6.121 -3.338 30.764 1.00 93.12 268 MET A O 1
ATOM 2221 N N . GLU A 1 269 ? -8.289 -2.781 30.841 1.00 92.25 269 GLU A N 1
ATOM 2222 C CA . GLU A 1 269 ? -8.418 -2.891 32.302 1.00 92.25 269 GLU A CA 1
ATOM 2223 C C . GLU A 1 269 ? -8.447 -4.350 32.784 1.00 92.25 269 GLU A C 1
ATOM 2225 O O . GLU A 1 269 ? -8.021 -4.630 33.904 1.00 92.25 269 GLU A O 1
ATOM 2230 N N . CYS A 1 270 ? -8.932 -5.278 31.954 1.00 93.75 270 CYS A N 1
ATOM 2231 C CA . CYS A 1 270 ? -9.095 -6.689 32.313 1.00 93.75 270 CYS A CA 1
ATOM 2232 C C . CYS A 1 270 ? -7.990 -7.612 31.766 1.00 93.75 270 CYS A C 1
ATOM 2234 O O . CYS A 1 270 ? -7.742 -8.666 32.349 1.00 93.75 270 CYS A O 1
ATOM 2236 N N . ASP A 1 271 ? -7.336 -7.250 30.661 1.00 95.69 271 ASP A N 1
ATOM 2237 C CA . ASP A 1 271 ? -6.310 -8.051 29.985 1.00 95.69 271 ASP A CA 1
ATOM 2238 C C . ASP A 1 271 ? -5.000 -7.255 29.876 1.00 95.69 271 ASP A C 1
ATOM 2240 O O . ASP A 1 271 ? -4.805 -6.423 28.985 1.00 95.69 271 ASP A O 1
ATOM 2244 N N . GLN A 1 272 ? -4.078 -7.540 30.799 1.00 94.19 272 GLN A N 1
ATOM 2245 C CA . GLN A 1 272 ? -2.781 -6.869 30.880 1.00 94.19 272 GLN A CA 1
ATOM 2246 C C . GLN A 1 272 ? -1.900 -7.126 29.644 1.00 94.19 272 GLN A C 1
ATOM 2248 O O . GLN A 1 272 ? -1.179 -6.227 29.217 1.00 94.19 272 GLN A O 1
ATOM 2253 N N . GLN A 1 273 ? -1.975 -8.312 29.028 1.00 96.12 273 GLN A N 1
ATOM 2254 C CA . GLN A 1 273 ? -1.186 -8.614 27.826 1.00 96.12 273 GLN A CA 1
ATOM 2255 C C . GLN A 1 273 ? -1.690 -7.812 26.627 1.00 96.12 273 GLN A C 1
ATOM 2257 O O . GLN A 1 273 ? -0.899 -7.285 25.842 1.00 96.12 273 GLN A O 1
ATOM 2262 N N . PHE A 1 274 ? -3.012 -7.685 26.496 1.00 96.00 274 PHE A N 1
ATOM 2263 C CA . PHE A 1 274 ? -3.611 -6.829 25.482 1.00 96.00 274 PHE A CA 1
ATOM 2264 C C . PHE A 1 274 ? -3.266 -5.357 25.715 1.00 96.00 274 PHE A C 1
ATOM 2266 O O . PHE A 1 274 ? -2.918 -4.654 24.767 1.00 96.00 274 PHE A O 1
ATOM 2273 N N . ARG A 1 275 ? -3.291 -4.895 26.969 1.00 94.19 275 ARG A N 1
ATOM 2274 C CA . ARG A 1 275 ? -2.857 -3.541 27.325 1.00 94.19 275 ARG A CA 1
ATOM 2275 C C . ARG A 1 275 ? -1.430 -3.264 26.859 1.00 94.19 275 ARG A C 1
ATOM 2277 O O . ARG A 1 275 ? -1.222 -2.329 26.093 1.00 94.19 275 ARG A O 1
ATOM 2284 N N . GLU A 1 276 ? -0.468 -4.085 27.272 1.00 94.12 276 GLU A N 1
ATOM 2285 C CA . GLU A 1 276 ? 0.947 -3.929 26.903 1.00 94.12 276 GLU A CA 1
ATOM 2286 C C . GLU A 1 276 ? 1.154 -3.963 25.386 1.00 94.12 276 GLU A C 1
ATOM 2288 O O . GLU A 1 276 ? 1.958 -3.208 24.834 1.00 94.12 276 GLU A O 1
ATOM 2293 N N . TYR A 1 277 ? 0.382 -4.799 24.692 1.00 96.00 277 TYR A N 1
ATOM 2294 C CA . TYR A 1 277 ? 0.379 -4.848 23.238 1.00 96.00 277 TYR A CA 1
ATOM 2295 C C . TYR A 1 277 ? -0.067 -3.520 22.608 1.00 96.00 277 TYR A C 1
ATOM 2297 O O . TYR A 1 277 ? 0.647 -2.982 21.758 1.00 96.00 277 TYR A O 1
ATOM 2305 N N . ILE A 1 278 ? -1.207 -2.964 23.034 1.00 95.19 278 ILE A N 1
ATOM 2306 C CA . ILE A 1 278 ? -1.725 -1.683 22.525 1.00 95.19 278 ILE A CA 1
ATOM 2307 C C . ILE A 1 278 ? -0.745 -0.542 22.829 1.00 95.19 278 ILE A C 1
ATOM 2309 O O . ILE A 1 278 ? -0.466 0.279 21.955 1.00 95.19 278 ILE A O 1
ATOM 2313 N N . GLU A 1 279 ? -0.161 -0.527 24.027 1.00 92.75 279 GLU A N 1
ATOM 2314 C CA . GLU A 1 279 ? 0.875 0.434 24.421 1.00 92.75 279 GLU A CA 1
ATOM 2315 C C . GLU A 1 279 ? 2.102 0.358 23.497 1.00 92.75 279 GLU A C 1
ATOM 2317 O O . GLU A 1 279 ? 2.604 1.385 23.032 1.00 92.75 279 GLU A O 1
ATOM 2322 N N . GLY A 1 280 ? 2.537 -0.857 23.152 1.00 94.75 280 GLY A N 1
ATOM 2323 C CA . GLY A 1 280 ? 3.620 -1.090 22.199 1.00 94.75 280 GLY A CA 1
ATOM 2324 C C . GLY A 1 280 ? 3.295 -0.632 20.773 1.00 94.75 280 GLY A C 1
ATOM 2325 O O . GLY A 1 280 ? 4.161 -0.069 20.100 1.00 94.75 280 GLY A O 1
ATOM 2326 N N . LEU A 1 281 ? 2.059 -0.832 20.301 1.00 95.62 281 LEU A N 1
ATOM 2327 C CA . LEU A 1 281 ? 1.617 -0.324 18.995 1.00 95.62 281 LEU A CA 1
ATOM 2328 C C . LEU A 1 281 ? 1.634 1.206 18.948 1.00 95.62 281 LEU A C 1
ATOM 2330 O O . LEU A 1 281 ? 2.152 1.790 17.993 1.00 95.62 281 LEU A O 1
ATOM 2334 N N . ILE A 1 282 ? 1.112 1.849 19.993 1.00 94.00 282 ILE A N 1
ATOM 2335 C CA . ILE A 1 282 ? 1.103 3.307 20.119 1.00 94.00 282 ILE A CA 1
ATOM 2336 C C . ILE A 1 282 ? 2.532 3.857 20.097 1.00 94.00 282 ILE A C 1
ATOM 2338 O O . ILE A 1 282 ? 2.818 4.794 19.352 1.00 94.00 282 ILE A O 1
ATOM 2342 N N . TYR A 1 283 ? 3.442 3.257 20.869 1.00 92.50 283 TYR A N 1
ATOM 2343 C CA . TYR A 1 283 ? 4.841 3.674 20.903 1.00 92.50 283 TYR A CA 1
ATOM 2344 C C . TYR A 1 283 ? 5.483 3.623 19.510 1.00 92.50 283 TYR A C 1
ATOM 2346 O O . TYR A 1 283 ? 6.016 4.629 19.038 1.00 92.50 283 TYR A O 1
ATOM 2354 N N . LYS A 1 284 ? 5.342 2.492 18.806 1.00 94.44 284 LYS A N 1
ATOM 2355 C CA . LYS A 1 284 ? 5.863 2.321 17.439 1.00 94.44 284 LYS A CA 1
ATOM 2356 C C . LYS A 1 284 ? 5.276 3.338 16.460 1.00 94.44 284 LYS A C 1
ATOM 2358 O O . LYS A 1 284 ? 5.986 3.837 15.586 1.00 94.44 284 LYS A O 1
ATOM 2363 N N . TYR A 1 285 ? 3.988 3.661 16.592 1.00 95.56 285 TYR A N 1
ATOM 2364 C CA . TYR A 1 285 ? 3.359 4.688 15.764 1.00 95.56 285 TYR A CA 1
ATOM 2365 C C . TYR A 1 285 ? 3.982 6.070 16.006 1.00 95.56 285 TYR A C 1
ATOM 2367 O O . TYR A 1 285 ? 4.291 6.782 15.050 1.00 95.56 285 TYR A O 1
ATOM 2375 N N . ILE A 1 286 ? 4.220 6.438 17.267 1.00 93.69 286 ILE A N 1
ATOM 2376 C CA . ILE A 1 286 ? 4.836 7.722 17.621 1.00 93.69 286 ILE A CA 1
ATOM 2377 C C . ILE A 1 286 ? 6.279 7.799 17.102 1.00 93.69 286 ILE A C 1
ATOM 2379 O O . ILE A 1 286 ? 6.655 8.809 16.509 1.00 93.69 286 ILE A O 1
ATOM 2383 N N . GLU A 1 287 ? 7.077 6.736 17.235 1.00 94.38 287 GLU A N 1
ATOM 2384 C CA . GLU A 1 287 ? 8.437 6.690 16.673 1.00 94.38 287 GLU A CA 1
ATOM 2385 C C . GLU A 1 287 ? 8.445 6.922 15.159 1.00 94.38 287 GLU A C 1
ATOM 2387 O O . GLU A 1 287 ? 9.217 7.729 14.633 1.00 94.38 287 GLU A O 1
ATOM 2392 N N . LYS A 1 288 ? 7.536 6.247 14.455 1.00 94.50 288 LYS A N 1
ATOM 2393 C CA . LYS A 1 288 ? 7.319 6.400 13.017 1.00 94.50 288 LYS A CA 1
ATOM 2394 C C . LYS A 1 288 ? 6.914 7.837 12.655 1.00 94.50 288 LYS A C 1
ATOM 2396 O O . LYS A 1 288 ? 7.443 8.393 11.691 1.00 94.50 288 LYS A O 1
ATOM 2401 N N . ALA A 1 289 ? 6.020 8.458 13.423 1.00 95.62 289 ALA A N 1
ATOM 2402 C CA . ALA A 1 289 ? 5.621 9.850 13.219 1.00 95.62 289 ALA A CA 1
ATOM 2403 C C . ALA A 1 289 ? 6.806 10.816 13.394 1.00 95.62 289 ALA A C 1
ATOM 2405 O O . ALA A 1 289 ? 7.043 11.667 12.535 1.00 95.62 289 ALA A O 1
ATOM 2406 N N . ILE A 1 290 ? 7.614 10.636 14.445 1.00 95.25 290 ILE A N 1
ATOM 2407 C CA . ILE A 1 290 ? 8.846 11.410 14.673 1.00 95.25 290 ILE A CA 1
ATOM 2408 C C . ILE A 1 290 ? 9.819 11.237 13.503 1.00 95.25 290 ILE A C 1
ATOM 2410 O O . ILE A 1 290 ? 10.402 12.216 13.031 1.00 95.25 290 ILE A O 1
ATOM 2414 N N . LYS A 1 291 ? 10.000 10.000 13.021 1.00 95.94 291 LYS A N 1
ATOM 2415 C CA . LYS A 1 291 ? 10.861 9.694 11.872 1.00 95.94 291 LYS A CA 1
ATOM 2416 C C . LYS A 1 291 ? 10.408 10.464 10.632 1.00 95.94 291 LYS A C 1
ATOM 2418 O O . LYS A 1 291 ? 11.261 11.052 9.969 1.00 95.94 291 LYS A O 1
ATOM 2423 N N . PHE A 1 292 ? 9.103 10.519 10.352 1.00 96.81 292 PHE A N 1
ATOM 2424 C CA . PHE A 1 292 ? 8.567 11.328 9.254 1.00 96.81 292 PHE A CA 1
ATOM 2425 C C . PHE A 1 292 ? 8.844 12.816 9.454 1.00 96.81 292 PHE A C 1
ATOM 2427 O O . PHE A 1 292 ? 9.403 13.442 8.563 1.00 96.81 292 PHE A O 1
ATOM 2434 N N . ILE A 1 293 ? 8.536 13.371 10.631 1.00 95.62 293 ILE A N 1
ATOM 2435 C CA . ILE A 1 293 ? 8.750 14.797 10.934 1.00 95.62 293 ILE A CA 1
ATOM 2436 C C . ILE A 1 293 ? 10.211 15.198 10.691 1.00 95.62 293 ILE A C 1
ATOM 2438 O O . ILE A 1 293 ? 10.473 16.190 10.015 1.00 95.62 293 ILE A O 1
ATOM 2442 N N . LYS A 1 294 ? 11.162 14.398 11.185 1.00 96.25 294 LYS A N 1
ATOM 2443 C CA . LYS A 1 294 ? 12.604 14.665 11.051 1.00 96.25 294 LYS A CA 1
ATOM 2444 C C . LYS A 1 294 ? 13.129 14.536 9.621 1.00 96.25 294 LYS A C 1
ATOM 2446 O O . LYS A 1 294 ? 14.146 15.138 9.304 1.00 96.25 294 LYS A O 1
ATOM 2451 N N . ASN A 1 295 ? 12.479 13.732 8.780 1.00 96.50 295 ASN A N 1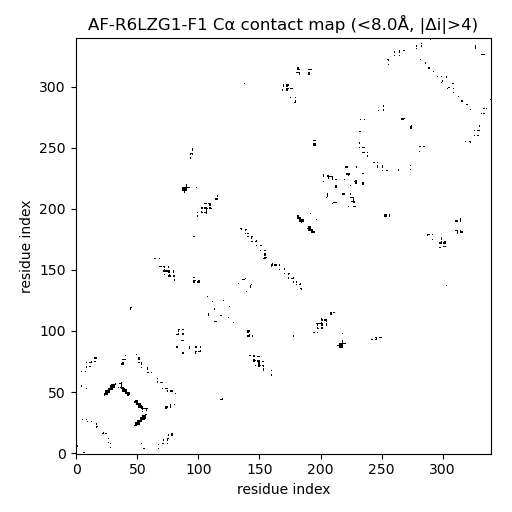
ATOM 2452 C CA . ASN A 1 295 ? 12.983 13.365 7.453 1.00 96.50 295 ASN A CA 1
ATOM 2453 C C . ASN A 1 295 ? 12.037 13.766 6.311 1.00 96.50 295 ASN A C 1
ATOM 2455 O O . ASN A 1 295 ? 12.232 13.325 5.179 1.00 96.50 295 ASN A O 1
ATOM 2459 N N . LYS A 1 296 ? 11.025 14.599 6.584 1.00 95.81 296 LYS A N 1
ATOM 2460 C CA . LYS A 1 296 ? 9.976 14.992 5.629 1.00 95.81 296 LYS A CA 1
ATOM 2461 C C . LYS A 1 296 ? 10.558 15.524 4.319 1.00 95.81 296 LYS A C 1
ATOM 2463 O O . LYS A 1 296 ? 10.071 15.178 3.248 1.00 95.81 296 LYS A O 1
ATOM 2468 N N . ASP A 1 297 ? 11.616 16.330 4.390 1.00 95.50 297 ASP A N 1
ATOM 2469 C CA . ASP A 1 297 ? 12.229 16.926 3.200 1.00 95.50 297 ASP A CA 1
ATOM 2470 C C . ASP A 1 297 ? 12.894 15.894 2.280 1.00 95.50 297 ASP A C 1
ATOM 2472 O O . ASP A 1 297 ? 12.907 16.088 1.067 1.00 95.50 297 ASP A O 1
ATOM 2476 N N . ASN A 1 298 ? 13.344 14.748 2.804 1.00 94.69 298 ASN A N 1
ATOM 2477 C CA . ASN A 1 298 ? 13.891 13.669 1.974 1.00 94.69 298 ASN A CA 1
ATOM 2478 C C . ASN A 1 298 ? 12.817 13.059 1.058 1.00 94.69 298 ASN A C 1
ATOM 2480 O O . ASN A 1 298 ? 13.126 12.569 -0.028 1.00 94.69 298 ASN A O 1
ATOM 2484 N N . CYS A 1 299 ? 11.541 13.133 1.451 1.00 96.12 299 CYS A N 1
ATOM 2485 C CA . CYS A 1 299 ? 10.425 12.665 0.633 1.00 96.12 299 CYS A CA 1
ATOM 2486 C C . CYS A 1 299 ? 10.167 13.544 -0.601 1.00 96.12 299 CYS A C 1
ATOM 2488 O O . CYS A 1 299 ? 9.485 13.082 -1.517 1.00 96.12 299 CYS A O 1
ATOM 2490 N N . LYS A 1 300 ? 10.743 14.758 -0.680 1.00 95.75 300 LYS A N 1
ATOM 2491 C CA . LYS A 1 300 ? 10.597 15.663 -1.838 1.00 95.75 300 LYS A CA 1
ATOM 2492 C C . LYS A 1 300 ? 11.177 15.094 -3.136 1.00 95.75 300 LYS A C 1
ATOM 2494 O O . LYS A 1 300 ? 10.783 15.516 -4.217 1.00 95.75 300 LYS A O 1
ATOM 2499 N N . ILE A 1 301 ? 12.062 14.097 -3.033 1.00 94.31 301 ILE A N 1
ATOM 2500 C CA . ILE A 1 301 ? 12.591 13.340 -4.180 1.00 94.31 301 ILE A CA 1
ATOM 2501 C C . ILE A 1 301 ? 11.476 12.548 -4.890 1.00 94.31 301 ILE A C 1
ATOM 2503 O O . ILE A 1 301 ? 11.561 12.317 -6.093 1.00 94.31 301 ILE A O 1
ATOM 2507 N N . ILE A 1 302 ? 10.432 12.143 -4.157 1.00 95.12 302 ILE A N 1
ATOM 2508 C CA . ILE A 1 302 ? 9.295 11.369 -4.680 1.00 95.12 302 ILE A CA 1
ATOM 2509 C C . ILE A 1 302 ? 8.060 12.256 -4.865 1.00 95.12 302 ILE A C 1
ATOM 2511 O O . ILE A 1 302 ? 7.414 12.206 -5.908 1.00 95.12 302 ILE A O 1
ATOM 2515 N N . ILE A 1 303 ? 7.732 13.069 -3.856 1.00 93.94 303 ILE A N 1
ATOM 2516 C CA . ILE A 1 303 ? 6.580 13.976 -3.853 1.00 93.94 303 ILE A CA 1
ATOM 2517 C C . ILE A 1 303 ? 7.110 15.406 -3.786 1.00 93.94 303 ILE A C 1
ATOM 2519 O O . ILE A 1 303 ? 7.374 15.929 -2.705 1.00 93.94 303 ILE A O 1
ATOM 2523 N N . SER A 1 304 ? 7.280 16.038 -4.946 1.00 92.25 304 SER A N 1
ATOM 2524 C CA . SER A 1 304 ? 7.846 17.387 -5.045 1.00 92.25 304 SER A CA 1
ATOM 2525 C C . SER A 1 304 ? 6.954 18.476 -4.443 1.00 92.25 304 SER A C 1
ATOM 2527 O O . SER A 1 304 ? 7.445 19.540 -4.070 1.00 92.25 304 SER A O 1
ATOM 2529 N N . GLU A 1 305 ? 5.643 18.243 -4.353 1.00 93.25 305 GLU A N 1
ATOM 2530 C CA . GLU A 1 305 ? 4.694 19.206 -3.805 1.00 93.25 305 GLU A CA 1
ATOM 2531 C C . GLU A 1 305 ? 4.730 19.224 -2.275 1.00 93.25 305 GLU A C 1
ATOM 2533 O O . GLU A 1 305 ? 4.229 18.322 -1.601 1.00 93.25 305 GLU A O 1
ATOM 2538 N N . GLU A 1 306 ? 5.256 20.311 -1.714 1.00 93.56 306 GLU A N 1
ATOM 2539 C CA . GLU A 1 306 ? 5.331 20.494 -0.265 1.00 93.56 306 GLU A CA 1
ATOM 2540 C C . GLU A 1 306 ? 3.953 20.497 0.421 1.00 93.56 306 GLU A C 1
ATOM 2542 O O . GLU A 1 306 ? 3.828 20.035 1.556 1.00 93.56 306 GLU A O 1
ATOM 2547 N N . GLU A 1 307 ? 2.906 20.949 -0.273 1.00 94.19 307 GLU A N 1
ATOM 2548 C CA . GLU A 1 307 ? 1.527 20.917 0.226 1.00 94.19 307 GLU A CA 1
ATOM 2549 C C . GLU A 1 307 ? 1.078 19.495 0.592 1.00 94.19 307 GLU A C 1
ATOM 2551 O O . GLU A 1 307 ? 0.548 19.289 1.681 1.00 94.19 307 GLU A O 1
ATOM 2556 N N . ILE A 1 308 ? 1.393 18.499 -0.244 1.00 94.25 308 ILE A N 1
ATOM 2557 C CA . ILE A 1 308 ? 1.014 17.097 -0.013 1.00 94.25 308 ILE A CA 1
ATOM 2558 C C . ILE A 1 308 ? 1.716 16.541 1.232 1.00 94.25 308 ILE A C 1
ATOM 2560 O O . ILE A 1 308 ? 1.101 15.883 2.074 1.00 94.25 308 ILE A O 1
ATOM 2564 N N . LEU A 1 309 ? 3.010 16.832 1.391 1.00 96.38 309 LEU A N 1
ATOM 2565 C CA . LEU A 1 309 ? 3.774 16.402 2.566 1.00 96.38 309 LEU A CA 1
ATOM 2566 C C . LEU A 1 309 ? 3.275 17.084 3.850 1.00 96.38 309 LEU A C 1
ATOM 2568 O O . LEU A 1 309 ? 3.243 16.459 4.913 1.00 96.38 309 LEU A O 1
ATOM 2572 N N . ASN A 1 310 ? 2.859 18.348 3.757 1.00 96.44 310 ASN A N 1
ATOM 2573 C CA . ASN A 1 310 ? 2.271 19.090 4.870 1.00 96.44 310 ASN A CA 1
ATOM 2574 C C . ASN A 1 310 ? 0.872 18.579 5.231 1.00 96.44 310 ASN A C 1
ATOM 2576 O O . ASN A 1 310 ? 0.546 18.494 6.415 1.00 96.44 310 ASN A O 1
ATOM 2580 N N . ASP A 1 311 ? 0.061 18.186 4.253 1.00 96.56 311 ASP A N 1
ATOM 2581 C CA . ASP A 1 311 ? -1.218 17.524 4.499 1.00 96.56 311 ASP A CA 1
ATOM 2582 C C . ASP A 1 311 ? -1.034 16.178 5.197 1.00 96.56 311 ASP A C 1
ATOM 2584 O O . ASP A 1 311 ? -1.747 15.884 6.161 1.00 96.56 311 ASP A O 1
ATOM 2588 N N . ASN A 1 312 ? -0.031 15.397 4.784 1.00 97.19 312 ASN A N 1
ATOM 2589 C CA . ASN A 1 312 ? 0.303 14.151 5.465 1.00 97.19 312 ASN A CA 1
ATOM 2590 C C . ASN A 1 312 ? 0.732 14.397 6.916 1.00 97.19 312 ASN A C 1
ATOM 2592 O O . ASN A 1 312 ? 0.253 13.725 7.826 1.00 97.19 312 ASN A O 1
ATOM 2596 N N . LEU A 1 313 ? 1.568 15.414 7.155 1.00 97.19 313 LEU A N 1
ATOM 2597 C CA . LEU A 1 313 ? 1.953 15.820 8.507 1.00 97.19 313 LEU A CA 1
ATOM 2598 C C . LEU A 1 313 ? 0.732 16.207 9.352 1.00 97.19 313 LEU A C 1
ATOM 2600 O O . LEU A 1 313 ? 0.596 15.746 10.483 1.00 97.19 313 LEU A O 1
ATOM 2604 N N . ARG A 1 314 ? -0.189 17.013 8.810 1.00 96.88 314 ARG A N 1
ATOM 2605 C CA . ARG A 1 314 ? -1.435 17.379 9.505 1.00 96.88 314 ARG A CA 1
ATOM 2606 C C . ARG A 1 314 ? -2.267 16.147 9.855 1.00 96.88 314 ARG A C 1
ATOM 2608 O O . ARG A 1 314 ? -2.876 16.126 10.923 1.00 96.88 314 ARG A O 1
ATOM 2615 N N . MET A 1 315 ? -2.308 15.139 8.982 1.00 96.44 315 MET A N 1
ATOM 2616 C CA . MET A 1 315 ? -3.001 13.882 9.265 1.00 96.44 315 MET A CA 1
ATOM 2617 C C . MET A 1 315 ? -2.334 13.114 10.406 1.00 96.44 315 MET A C 1
ATOM 2619 O O . MET A 1 315 ? -3.015 12.769 11.367 1.00 96.44 315 MET A O 1
ATOM 2623 N N . ILE A 1 316 ? -1.009 12.957 10.368 1.00 96.69 316 ILE A N 1
ATOM 2624 C CA . ILE A 1 316 ? -0.235 12.324 11.445 1.00 96.69 316 ILE A CA 1
ATOM 2625 C C . ILE A 1 316 ? -0.483 13.034 12.785 1.00 96.69 316 ILE A C 1
ATOM 2627 O O . ILE A 1 316 ? -0.749 12.384 13.794 1.00 96.69 316 ILE A O 1
ATOM 2631 N N . MET A 1 317 ? -0.485 14.371 12.811 1.00 95.69 317 MET A N 1
ATOM 2632 C CA . MET A 1 317 ? -0.776 15.127 14.036 1.00 95.69 317 MET A CA 1
ATOM 2633 C C . MET A 1 317 ? -2.202 14.878 14.548 1.00 95.69 317 MET A C 1
ATOM 2635 O O . MET A 1 317 ? -2.405 14.715 15.751 1.00 95.69 317 MET A O 1
ATOM 2639 N N . LYS A 1 318 ? -3.200 14.783 13.657 1.00 94.31 318 LYS A N 1
ATOM 2640 C CA . LYS A 1 318 ? -4.573 14.404 14.041 1.00 94.31 318 LYS A CA 1
ATOM 2641 C C . LYS A 1 318 ? -4.623 12.993 14.631 1.00 94.31 318 LYS A C 1
ATOM 2643 O O . LYS A 1 318 ? -5.309 12.783 15.630 1.00 94.31 318 LYS A O 1
ATOM 2648 N N . SER A 1 319 ? -3.901 12.045 14.043 1.00 94.56 319 SER A N 1
ATOM 2649 C CA . SER A 1 319 ? -3.791 10.673 14.545 1.00 94.56 319 SER A CA 1
ATOM 2650 C C . SER A 1 319 ? -3.155 10.626 15.939 1.00 94.56 319 SER A C 1
ATOM 2652 O O . SER A 1 319 ? -3.690 9.966 16.830 1.00 94.56 319 SER A O 1
ATOM 2654 N N . ILE A 1 320 ? -2.090 11.403 16.177 1.00 93.06 320 ILE A N 1
ATOM 2655 C CA . ILE A 1 320 ? -1.455 11.546 17.500 1.00 93.06 320 ILE A CA 1
ATOM 2656 C C . ILE A 1 320 ? -2.447 12.089 18.536 1.00 93.06 320 ILE A C 1
ATOM 2658 O O . ILE A 1 320 ? -2.528 11.557 19.640 1.00 93.06 320 ILE A O 1
ATOM 2662 N N . VAL A 1 321 ? -3.249 13.104 18.195 1.00 91.62 321 VAL A N 1
ATOM 2663 C CA . VAL A 1 321 ? -4.271 13.643 19.114 1.00 91.62 321 VAL A CA 1
ATOM 2664 C C . VAL A 1 321 ? -5.271 12.561 19.535 1.00 91.62 321 VAL A C 1
ATOM 2666 O O . VAL A 1 321 ? -5.614 12.465 20.715 1.00 91.62 321 VAL A O 1
ATOM 2669 N N . LYS A 1 322 ? -5.712 11.709 18.602 1.00 90.88 322 LYS A N 1
ATOM 2670 C CA . LYS A 1 322 ? -6.622 10.594 18.911 1.00 90.88 322 LYS A CA 1
ATOM 2671 C C . LYS A 1 322 ? -5.969 9.536 19.804 1.00 90.88 322 LYS A C 1
ATOM 2673 O O . LYS A 1 322 ? -6.592 9.076 20.759 1.00 90.88 322 LYS A O 1
ATOM 2678 N N . ILE A 1 323 ? -4.711 9.197 19.537 1.00 90.50 323 ILE A N 1
ATOM 2679 C CA . ILE A 1 323 ? -3.916 8.282 20.367 1.00 90.50 323 ILE A CA 1
ATOM 2680 C C . ILE A 1 323 ? -3.742 8.834 21.787 1.00 90.50 323 ILE A C 1
ATOM 2682 O O . ILE A 1 323 ? -3.920 8.105 22.763 1.00 90.50 323 ILE A O 1
ATOM 2686 N N . ASN A 1 324 ? -3.448 10.128 21.924 1.00 86.94 324 ASN A N 1
ATOM 2687 C CA . ASN A 1 324 ? -3.310 10.780 23.227 1.00 86.94 324 ASN A CA 1
ATOM 2688 C C . ASN A 1 324 ? -4.626 10.743 24.009 1.00 86.94 324 ASN A C 1
ATOM 2690 O O . ASN A 1 324 ? -4.620 10.487 25.211 1.00 86.94 324 ASN A O 1
ATOM 2694 N N . LYS A 1 325 ? -5.764 10.930 23.329 1.00 87.25 325 LYS A N 1
ATOM 2695 C CA . LYS A 1 325 ? -7.086 10.770 23.945 1.00 87.25 325 LYS A CA 1
ATOM 2696 C C . LYS A 1 325 ? -7.276 9.355 24.512 1.00 87.25 325 LYS A C 1
ATOM 2698 O O . LYS A 1 325 ? -7.573 9.233 25.697 1.00 87.25 325 LYS A O 1
ATOM 2703 N N . LEU A 1 326 ? -7.021 8.311 23.715 1.00 86.56 326 LEU A N 1
ATOM 2704 C CA . LEU A 1 326 ? -7.091 6.910 24.163 1.00 86.56 326 LEU A CA 1
ATOM 2705 C C . LEU A 1 326 ? -6.164 6.644 25.358 1.00 86.56 326 LEU A C 1
ATOM 2707 O O . LEU A 1 326 ? -6.548 5.988 26.325 1.00 86.56 326 LEU A O 1
ATOM 2711 N N . THR A 1 327 ? -4.944 7.172 25.304 1.00 85.88 327 THR A N 1
ATOM 2712 C CA . THR A 1 327 ? -3.936 7.031 26.364 1.00 85.88 327 THR A CA 1
ATOM 2713 C C . THR A 1 327 ? -4.410 7.632 27.685 1.00 85.88 327 THR A C 1
ATOM 2715 O O . THR A 1 327 ? -4.276 7.011 28.740 1.00 85.88 327 THR A O 1
ATOM 2718 N N . ASN A 1 328 ? -4.995 8.831 27.628 1.00 85.06 328 ASN A N 1
ATOM 2719 C CA . ASN A 1 328 ? -5.518 9.524 28.801 1.00 85.06 328 ASN A CA 1
ATOM 2720 C C . ASN A 1 328 ? -6.725 8.787 29.399 1.00 85.06 328 ASN A C 1
ATOM 2722 O O . ASN A 1 328 ? -6.784 8.596 30.613 1.00 85.06 328 ASN A O 1
ATOM 2726 N N . GLU A 1 329 ? -7.657 8.331 28.558 1.00 85.06 329 GLU A N 1
ATOM 2727 C CA . GLU A 1 329 ? -8.855 7.586 28.976 1.00 85.06 329 GLU A CA 1
ATOM 2728 C C . GLU A 1 329 ? -8.502 6.232 29.616 1.00 85.06 329 GLU A C 1
ATOM 2730 O O . GLU A 1 329 ? -9.073 5.864 30.639 1.00 85.06 329 GLU A O 1
ATOM 2735 N N . SER A 1 330 ? -7.502 5.529 29.074 1.00 81.69 330 SER A N 1
ATOM 2736 C CA . SER A 1 330 ? -7.003 4.242 29.596 1.00 81.69 330 SER A CA 1
ATOM 2737 C C . SER A 1 330 ? -6.033 4.365 30.780 1.00 81.69 330 SER A C 1
ATOM 2739 O O . SER A 1 330 ? -5.588 3.352 31.335 1.00 81.69 330 SER A O 1
ATOM 2741 N N . LYS A 1 331 ? -5.674 5.595 31.184 1.00 80.12 331 LYS A N 1
ATOM 2742 C CA . LYS A 1 331 ? -4.631 5.885 32.191 1.00 80.12 331 LYS A CA 1
ATOM 2743 C C . LYS A 1 331 ? -3.307 5.173 31.885 1.00 80.12 331 LYS A C 1
ATOM 2745 O O . LYS A 1 331 ? -2.597 4.726 32.790 1.00 80.12 331 LYS A O 1
ATOM 2750 N N . THR A 1 332 ? -2.997 5.016 30.605 1.00 71.06 332 THR A N 1
ATOM 2751 C CA . THR A 1 332 ? -1.814 4.303 30.137 1.00 71.06 332 THR A CA 1
ATOM 2752 C C . THR A 1 332 ? -0.558 5.143 30.330 1.00 71.06 332 THR A C 1
ATOM 2754 O O . THR A 1 332 ? -0.526 6.339 30.044 1.00 71.06 332 THR A O 1
ATOM 2757 N N . LYS A 1 333 ? 0.509 4.505 30.821 1.00 62.78 333 LYS A N 1
ATOM 2758 C CA . LYS A 1 333 ? 1.808 5.150 31.033 1.00 62.78 333 LYS A CA 1
ATOM 2759 C C . LYS A 1 333 ? 2.689 4.935 29.809 1.00 62.78 333 LYS A C 1
ATOM 2761 O O . LYS A 1 333 ? 3.491 4.007 29.781 1.00 62.78 333 LYS A O 1
ATOM 2766 N N . ILE A 1 334 ? 2.581 5.808 28.812 1.00 59.78 334 ILE A N 1
ATOM 2767 C CA . ILE A 1 334 ? 3.533 5.776 27.698 1.00 59.78 334 ILE A CA 1
ATOM 2768 C C . ILE A 1 334 ? 4.854 6.381 28.177 1.00 59.78 334 ILE A C 1
ATOM 2770 O O . ILE A 1 334 ? 4.922 7.555 28.535 1.00 59.78 334 ILE A O 1
ATOM 2774 N N . LYS A 1 335 ? 5.926 5.585 28.176 1.00 54.34 335 LYS A N 1
ATOM 2775 C CA . LYS A 1 335 ? 7.299 6.097 28.291 1.00 54.34 335 LYS A CA 1
ATOM 2776 C C . LYS A 1 335 ? 7.740 6.637 26.925 1.00 54.34 335 LYS A C 1
ATOM 2778 O O . LYS A 1 335 ? 8.513 5.994 26.224 1.00 54.34 335 LYS A O 1
ATOM 2783 N N . THR A 1 336 ? 7.197 7.770 26.496 1.00 52.59 336 THR A N 1
ATOM 2784 C CA . THR A 1 336 ? 7.526 8.375 25.194 1.00 52.59 336 THR A CA 1
ATOM 2785 C C . THR A 1 336 ? 8.683 9.374 25.301 1.00 52.59 336 THR A C 1
ATOM 2787 O O . THR A 1 336 ? 8.778 10.088 26.301 1.00 52.59 336 THR A O 1
ATOM 2790 N N . PRO A 1 337 ? 9.524 9.520 24.258 1.00 43.00 337 PRO A N 1
ATOM 2791 C CA . PRO A 1 337 ? 10.197 10.787 23.999 1.00 43.00 337 PRO A CA 1
ATOM 2792 C C . PRO A 1 337 ? 9.127 11.815 23.598 1.00 43.00 337 PRO A C 1
ATOM 2794 O O . PRO A 1 337 ? 8.305 11.534 22.726 1.00 43.00 337 PRO A O 1
ATOM 2797 N N . MET A 1 338 ? 9.093 12.977 24.255 1.00 38.81 338 MET A N 1
ATOM 2798 C CA . MET A 1 338 ? 8.108 14.027 23.961 1.00 38.81 338 MET A CA 1
ATOM 2799 C C . MET A 1 338 ? 8.170 14.449 22.485 1.00 38.81 338 MET A C 1
ATOM 2801 O O . MET A 1 338 ? 9.246 14.746 21.964 1.00 38.81 338 MET A O 1
ATOM 2805 N N . VAL A 1 339 ? 7.006 14.514 21.837 1.00 43.12 339 VAL A N 1
ATOM 2806 C CA . VAL A 1 339 ? 6.810 15.238 20.575 1.00 43.12 339 VAL A CA 1
ATOM 2807 C C . VAL A 1 339 ? 6.045 16.505 20.930 1.00 43.12 339 VAL A C 1
ATOM 2809 O O . VAL A 1 339 ? 4.940 16.406 21.463 1.00 43.12 339 VAL A O 1
ATOM 2812 N N . PHE A 1 340 ? 6.690 17.654 20.721 1.00 36.66 340 PHE A N 1
ATOM 2813 C CA . PHE A 1 340 ? 6.131 18.990 20.939 1.00 36.66 340 PHE A CA 1
ATOM 2814 C C . PHE A 1 340 ? 5.130 19.366 19.848 1.00 36.66 340 PHE A C 1
ATOM 2816 O O . PHE A 1 340 ? 5.416 19.057 18.666 1.00 36.66 340 PHE A O 1
#

Solvent-accessible surface area (backbone atoms only — not comparable to full-atom values): 18729 Å² total; per-residue (Å²): 129,82,60,64,67,59,56,48,52,49,52,52,48,56,53,50,29,60,76,69,72,51,81,50,63,44,84,41,80,45,76,44,87,85,54,89,54,51,50,44,73,45,77,43,66,93,76,69,30,36,38,40,37,39,27,56,48,74,40,64,92,49,55,75,68,55,33,53,46,51,51,48,18,40,52,45,21,50,54,45,69,46,40,36,71,58,50,32,40,37,55,93,50,66,51,55,56,40,50,50,45,38,27,41,52,42,19,50,33,40,77,68,69,55,56,82,92,58,63,74,60,49,71,70,55,50,51,52,52,47,53,52,50,61,74,25,47,90,56,30,57,52,52,41,46,16,51,36,51,6,52,58,55,36,49,70,37,79,93,38,48,90,49,42,78,68,49,47,55,54,44,53,26,31,52,50,45,65,72,64,67,46,39,37,57,52,97,82,70,47,80,39,57,37,60,52,55,21,50,53,28,28,45,58,33,30,50,75,42,42,70,51,43,72,57,35,23,30,47,56,76,52,30,46,88,78,17,50,71,60,54,67,67,61,46,58,72,71,49,46,95,86,40,34,72,29,48,53,53,50,47,49,51,48,63,52,56,52,91,74,57,67,70,60,38,56,46,37,75,75,33,64,69,59,31,55,50,54,53,51,49,53,50,55,51,51,54,49,50,51,52,43,71,79,44,52,74,56,33,39,84,79,46,71,53,63,66,60,57,50,50,30,49,56,47,53,53,54,42,48,54,48,50,52,50,51,33,60,76,54,69,54,83,76,92,67,84,87,82,131